Protein 4FJO (pdb70)

Structure (mmCIF, N/CA/C/O backbone):
data_4FJO
#
_entry.id   4FJO
#
_cell.length_a   145.727
_cell.length_b   145.727
_cell.length_c   70.799
_cell.angle_alpha   90.000
_cell.angle_beta   90.000
_cell.angle_gamma   90.000
#
_symmetry.space_group_name_H-M   'P 43 21 2'
#
loop_
_entity.id
_entity.type
_entity.pdbx_description
1 polymer 'DNA repair protein REV1'
2 polymer 'DNA polymerase kappa'
3 polymer 'Mitotic spindle assembly checkpoint protein MAD2B'
4 polymer 'DNA polymerase zeta catalytic subunit'
5 non-polymer GLYCEROL
6 non-polymer 'PHOSPHATE ION'
7 water water
#
loop_
_atom_site.group_PDB
_atom_site.id
_atom_site.type_symbol
_atom_site.label_atom_id
_atom_site.label_alt_id
_atom_site.label_comp_id
_atom_site.label_asym_id
_atom_site.label_entity_id
_atom_site.label_seq_id
_atom_site.pdbx_PDB_ins_code
_atom_site.Cartn_x
_atom_site.Cartn_y
_atom_site.Cartn_z
_atom_site.occupancy
_atom_site.B_iso_or_equiv
_atom_site.auth_seq_id
_atom_site.auth_comp_id
_atom_site.auth_asym_id
_atom_site.auth_atom_id
_atom_site.pdbx_PDB_model_num
ATOM 1 N N . ALA A 1 1 ? -22.095 1.786 -0.643 1.00 88.21 1153 ALA A N 1
ATOM 2 C CA . ALA A 1 1 ? -22.329 2.768 0.455 1.00 87.48 1153 ALA A CA 1
ATOM 3 C C . ALA A 1 1 ? -23.093 3.995 -0.042 1.00 84.70 1153 ALA A C 1
ATOM 4 O O . ALA A 1 1 ? -22.760 4.568 -1.085 1.00 82.77 1153 ALA A O 1
ATOM 6 N N . ALA A 1 2 ? -24.119 4.388 0.715 1.00 81.31 1154 ALA A N 1
ATOM 7 C CA . ALA A 1 2 ? -24.911 5.580 0.416 1.00 76.54 1154 ALA A CA 1
ATOM 8 C C . ALA A 1 2 ? -24.063 6.857 0.547 1.00 75.77 1154 ALA A C 1
ATOM 9 O O . ALA A 1 2 ? -23.138 6.897 1.363 1.00 77.68 1154 ALA A O 1
ATOM 11 N N . PRO A 1 3 ? -24.367 7.893 -0.263 1.00 69.68 1155 PRO A N 1
ATOM 12 C CA . PRO A 1 3 ? -23.621 9.156 -0.228 1.00 64.79 1155 PRO A CA 1
ATOM 13 C C . PRO A 1 3 ? -23.456 9.721 1.181 1.00 62.76 1155 PRO A C 1
ATOM 14 O O . PRO A 1 3 ? -24.425 9.808 1.940 1.00 63.39 1155 PRO A O 1
ATOM 18 N N . ASN A 1 4 ? -22.224 10.089 1.516 1.00 60.50 1156 ASN A N 1
ATOM 19 C CA . ASN A 1 4 ? -21.894 10.610 2.835 1.00 57.74 1156 ASN A CA 1
ATOM 20 C C . ASN A 1 4 ? -20.772 11.636 2.777 1.00 58.03 1156 ASN A C 1
ATOM 21 O O . ASN A 1 4 ? -19.885 11.560 1.923 1.00 55.67 1156 ASN A O 1
ATOM 26 N N . LEU A 1 5 ? -20.829 12.594 3.695 1.00 59.33 1157 LEU A N 1
ATOM 27 C CA . LEU A 1 5 ? -19.756 13.555 3.893 1.00 57.79 1157 LEU A CA 1
ATOM 28 C C . LEU A 1 5 ? -19.118 13.242 5.237 1.00 61.66 1157 LEU A C 1
ATOM 29 O O . LEU A 1 5 ? -19.789 13.292 6.272 1.00 66.66 1157 LEU A O 1
ATOM 34 N N . ALA A 1 6 ? -17.834 12.889 5.210 1.00 60.92 1158 ALA A N 1
ATOM 35 C CA . ALA A 1 6 ? -17.083 12.505 6.412 1.00 63.14 1158 ALA A CA 1
ATOM 36 C C . ALA A 1 6 ? -17.808 11.475 7.286 1.00 64.78 1158 ALA A C 1
ATOM 37 O O . ALA A 1 6 ? -17.721 11.517 8.517 1.00 70.30 1158 ALA A O 1
ATOM 39 N N . GLY A 1 7 ? -18.518 10.552 6.642 1.00 62.50 1159 GLY A N 1
ATOM 40 C CA . GLY A 1 7 ? -19.263 9.511 7.347 1.00 65.65 1159 GLY A CA 1
ATOM 41 C C . GLY A 1 7 ? -20.726 9.828 7.622 1.00 66.47 1159 GLY A C 1
ATOM 42 O O . GLY A 1 7 ? -21.537 8.916 7.803 1.00 68.59 1159 GLY A O 1
ATOM 43 N N . ALA A 1 8 ? -21.066 11.116 7.656 1.00 64.15 1160 ALA A N 1
ATOM 44 C CA . ALA A 1 8 ? -22.430 11.553 7.961 1.00 64.75 1160 ALA A CA 1
ATOM 45 C C . ALA A 1 8 ? -23.405 11.290 6.803 1.00 65.34 1160 ALA A C 1
ATOM 46 O O . ALA A 1 8 ? -23.292 11.889 5.732 1.00 62.29 1160 ALA A O 1
ATOM 48 N N . VAL A 1 9 ? -24.355 10.384 7.032 1.00 67.15 1161 VAL A N 1
ATOM 49 C CA . VAL A 1 9 ? -25.347 10.024 6.015 1.00 64.92 1161 VAL A CA 1
ATOM 50 C C . VAL A 1 9 ? -26.625 10.859 6.168 1.00 69.06 1161 VAL A C 1
ATOM 51 O O . VAL A 1 9 ? -27.035 11.543 5.220 1.00 69.67 1161 VAL A O 1
ATOM 55 N N . GLU A 1 10 ? -27.239 10.792 7.355 1.00 70.82 1162 GLU A N 1
ATOM 56 C CA A GLU A 1 10 ? -28.442 11.570 7.653 0.50 69.04 1162 GLU A CA 1
ATOM 57 C CA B GLU A 1 10 ? -28.438 11.572 7.682 0.50 69.11 1162 GLU A CA 1
ATOM 58 C C . GLU A 1 10 ? -28.171 13.063 7.488 1.00 66.51 1162 GLU A C 1
ATOM 59 O O . GLU A 1 10 ? -27.100 13.554 7.862 1.00 65.29 1162 GLU A O 1
ATOM 70 N N . PHE A 1 11 ? -29.139 13.779 6.916 1.00 62.81 1163 PHE A N 1
ATOM 71 C CA . PHE A 1 11 ? -28.994 15.221 6.676 1.00 61.48 1163 PHE A CA 1
ATOM 72 C C . PHE A 1 11 ? -28.778 16.018 7.970 1.00 62.89 1163 PHE A C 1
ATOM 73 O O . PHE A 1 11 ? -28.125 17.065 7.956 1.00 59.71 1163 PHE A O 1
ATOM 81 N N . SER A 1 12 ? -29.320 15.506 9.077 1.00 65.20 1164 SER A N 1
ATOM 82 C CA . SER A 1 12 ? -29.132 16.099 10.404 1.00 63.67 1164 SER A CA 1
ATOM 83 C C . SER A 1 12 ? -27.654 16.207 10.749 1.00 58.97 1164 SER A C 1
ATOM 84 O O . SER A 1 12 ? -27.186 17.266 11.178 1.00 56.26 1164 SER A O 1
ATOM 87 N N . ASP A 1 13 ? -26.931 15.107 10.548 1.00 58.48 1165 ASP A N 1
ATOM 88 C CA . ASP A 1 13 ? -25.509 15.024 10.870 1.00 61.37 1165 ASP A CA 1
ATOM 89 C C . ASP A 1 13 ? -24.643 15.821 9.898 1.00 59.73 1165 ASP A C 1
ATOM 90 O O . ASP A 1 13 ? -23.603 16.352 10.291 1.00 63.39 1165 ASP A O 1
ATOM 95 N N . VAL A 1 14 ? -25.076 15.898 8.640 1.00 55.31 1166 VAL A N 1
ATOM 96 C CA . VAL A 1 14 ? -24.385 16.680 7.613 1.00 52.07 1166 VAL A CA 1
ATOM 97 C C . VAL A 1 14 ? -24.473 18.168 7.963 1.00 49.87 1166 VAL A C 1
ATOM 98 O O . VAL A 1 14 ? -23.471 18.889 7.893 1.00 46.79 1166 VAL A O 1
ATOM 102 N N . LYS A 1 15 ? -25.671 18.604 8.350 1.00 50.37 1167 LYS A N 1
ATOM 103 C CA . LYS A 1 15 ? -25.905 19.970 8.819 1.00 52.62 1167 LYS A CA 1
ATOM 104 C C . LYS A 1 15 ? -24.940 20.355 9.941 1.00 54.99 1167 LYS A C 1
ATOM 105 O O . LYS A 1 15 ? -24.216 21.345 9.820 1.00 57.51 1167 LYS A O 1
ATOM 111 N N . THR A 1 16 ? -24.931 19.563 11.016 1.00 53.89 1168 THR A N 1
ATOM 112 C CA . THR A 1 16 ? -24.047 19.785 12.160 1.00 57.08 1168 THR A CA 1
ATOM 113 C C . THR A 1 16 ? -22.585 19.853 11.713 1.00 56.14 1168 THR A C 1
ATOM 114 O O . THR A 1 16 ? -21.834 20.736 12.141 1.00 57.59 1168 THR A O 1
ATOM 118 N N . LEU A 1 17 ? -22.204 18.922 10.843 1.00 55.04 1169 LEU A N 1
ATOM 119 C CA . LEU A 1 17 ? -20.834 18.813 10.357 1.00 59.21 1169 LEU A CA 1
ATOM 120 C C . LEU A 1 17 ? -20.412 20.033 9.543 1.00 54.14 1169 LEU A C 1
ATOM 121 O O . LEU A 1 17 ? -19.310 20.553 9.724 1.00 54.11 1169 LEU A O 1
ATOM 126 N N . LEU A 1 18 ? -21.295 20.481 8.654 1.00 49.55 1170 LEU A N 1
ATOM 127 C CA . LEU A 1 18 ? -21.037 21.656 7.823 1.00 47.22 1170 LEU A CA 1
ATOM 128 C C . LEU A 1 18 ? -21.082 22.950 8.627 1.00 49.65 1170 LEU A C 1
ATOM 129 O O . LEU A 1 18 ? -20.318 23.876 8.353 1.00 48.26 1170 LEU A O 1
ATOM 134 N N . LYS A 1 19 ? -21.977 23.004 9.615 1.00 53.93 1171 LYS A N 1
ATOM 135 C CA . LYS A 1 19 ? -22.075 24.150 10.524 1.00 55.40 1171 LYS A CA 1
ATOM 136 C C . LYS A 1 19 ? -20.777 24.341 11.298 1.00 55.59 1171 LYS A C 1
ATOM 137 O O . LYS A 1 19 ? -20.329 25.470 11.487 1.00 57.65 1171 LYS A O 1
ATOM 143 N N . GLU A 1 20 ? -20.178 23.233 11.730 1.00 56.04 1172 GLU A N 1
ATOM 144 C CA . GLU A 1 20 ? -18.918 23.272 12.465 1.00 62.70 1172 GLU A CA 1
ATOM 145 C C . GLU A 1 20 ? -17.767 23.713 11.566 1.00 59.62 1172 GLU A C 1
ATOM 146 O O . GLU A 1 20 ? -16.916 24.502 11.974 1.00 57.98 1172 GLU A O 1
ATOM 152 N N . TRP A 1 21 ? -17.762 23.201 10.337 1.00 59.01 1173 TRP A N 1
ATOM 153 C CA . TRP A 1 21 ? -16.705 23.470 9.368 1.00 57.38 1173 TRP A CA 1
ATOM 154 C C . TRP A 1 21 ? -16.597 24.934 9.041 1.00 55.82 1173 TRP A C 1
ATOM 155 O O . TRP A 1 21 ? -15.523 25.531 9.166 1.00 55.23 1173 TRP A O 1
ATOM 166 N N . ILE A 1 22 ? -17.724 25.522 8.652 1.00 53.93 1174 ILE A N 1
ATOM 167 C CA . ILE A 1 22 ? -17.789 26.914 8.204 1.00 53.87 1174 ILE A CA 1
ATOM 168 C C . ILE A 1 22 ? -17.536 27.926 9.337 1.00 56.29 1174 ILE A C 1
ATOM 169 O O . ILE A 1 22 ? -16.828 28.915 9.142 1.00 56.30 1174 ILE A O 1
ATOM 174 N N . THR A 1 23 ? -18.095 27.668 10.517 1.00 57.63 1175 THR A N 1
ATOM 175 C CA . THR A 1 23 ? -17.960 28.592 11.650 1.00 59.67 1175 THR A CA 1
ATOM 176 C C . THR A 1 23 ? -16.613 28.484 12.366 1.00 62.97 1175 THR A C 1
ATOM 177 O O . THR A 1 23 ? -16.056 29.495 12.792 1.00 64.99 1175 THR A O 1
ATOM 181 N N . THR A 1 24 ? -16.098 27.259 12.493 1.00 65.45 1176 THR A N 1
ATOM 182 C CA . THR A 1 24 ? -14.827 27.006 13.184 1.00 70.67 1176 THR A CA 1
ATOM 183 C C . THR A 1 24 ? -13.624 27.405 12.328 1.00 73.43 1176 THR A C 1
ATOM 184 O O . THR A 1 24 ? -12.799 28.213 12.754 1.00 77.70 1176 THR A O 1
ATOM 188 N N . ILE A 1 25 ? -13.534 26.842 11.126 1.00 71.73 1177 ILE A N 1
ATOM 189 C CA . ILE A 1 25 ? -12.416 27.117 10.228 1.00 72.59 1177 ILE A CA 1
ATOM 190 C C . ILE A 1 25 ? -12.527 28.518 9.613 1.00 71.87 1177 ILE A C 1
ATOM 191 O O . ILE A 1 25 ? -13.610 28.953 9.221 1.00 69.63 1177 ILE A O 1
ATOM 196 N N . SER A 1 26 ? -11.398 29.219 9.562 1.00 76.52 1178 SER A N 1
ATOM 197 C CA . SER A 1 26 ? -11.341 30.586 9.047 1.00 78.02 1178 SER A CA 1
ATOM 198 C C . SER A 1 26 ? -10.814 30.627 7.615 1.00 76.57 1178 SER A C 1
ATOM 199 O O . SER A 1 26 ? -11.073 31.579 6.875 1.00 74.56 1178 SER A O 1
ATOM 202 N N . ASP A 1 27 ? -10.065 29.593 7.243 1.00 78.35 1179 ASP A N 1
ATOM 203 C CA . ASP A 1 27 ? -9.530 29.450 5.895 1.00 80.19 1179 ASP A CA 1
ATOM 204 C C . ASP A 1 27 ? -9.585 27.979 5.477 1.00 76.07 1179 ASP A C 1
ATOM 205 O O . ASP A 1 27 ? -8.688 27.202 5.818 1.00 79.13 1179 ASP A O 1
ATOM 210 N N . PRO A 1 28 ? -10.645 27.593 4.740 1.00 67.38 1180 PRO A N 1
ATOM 211 C CA . PRO A 1 28 ? -10.887 26.202 4.341 1.00 60.52 1180 PRO A CA 1
ATOM 212 C C . PRO A 1 28 ? -9.805 25.608 3.448 1.00 56.37 1180 PRO A C 1
ATOM 213 O O . PRO A 1 28 ? -9.214 26.316 2.629 1.00 55.39 1180 PRO A O 1
ATOM 217 N N . MET A 1 29 ? -9.559 24.313 3.628 1.00 54.83 1181 MET A N 1
ATOM 218 C CA . MET A 1 29 ? -8.591 23.577 2.823 1.00 57.59 1181 MET A CA 1
ATOM 219 C C . MET A 1 29 ? -9.232 23.116 1.516 1.00 58.54 1181 MET A C 1
ATOM 220 O O . MET A 1 29 ? -10.432 22.834 1.470 1.00 57.27 1181 MET A O 1
ATOM 225 N N . GLU A 1 30 ? -8.422 23.032 0.463 1.00 59.12 1182 GLU A N 1
ATOM 226 C CA . GLU A 1 30 ? -8.900 22.661 -0.867 1.00 59.24 1182 GLU A CA 1
ATOM 227 C C . GLU A 1 30 ? -9.485 21.247 -0.898 1.00 59.62 1182 GLU A C 1
ATOM 228 O O . GLU A 1 30 ? -10.474 20.996 -1.593 1.00 59.80 1182 GLU A O 1
ATOM 234 N N . GLU A 1 31 ? -8.873 20.336 -0.144 1.00 60.44 1183 GLU A N 1
ATOM 235 C CA . GLU A 1 31 ? -9.348 18.954 -0.044 1.00 62.90 1183 GLU A CA 1
ATOM 236 C C . GLU A 1 31 ? -10.731 18.849 0.585 1.00 56.43 1183 GLU A C 1
ATOM 237 O O . GLU A 1 31 ? -11.517 17.979 0.216 1.00 57.51 1183 GLU A O 1
ATOM 243 N N . ASP A 1 32 ? -11.016 19.734 1.534 1.00 52.12 1184 ASP A N 1
ATOM 244 C CA . ASP A 1 32 ? -12.323 19.776 2.179 1.00 50.65 1184 ASP A CA 1
ATOM 245 C C . ASP A 1 32 ? -13.393 20.293 1.214 1.00 48.57 1184 ASP A C 1
ATOM 246 O O . ASP A 1 32 ? -14.512 19.775 1.177 1.00 47.03 1184 ASP A O 1
ATOM 251 N N . ILE A 1 33 ? -13.025 21.306 0.432 1.00 46.05 1185 ILE A N 1
ATOM 252 C CA . ILE A 1 33 ? -13.858 21.832 -0.641 1.00 43.01 1185 ILE A CA 1
ATOM 253 C C . ILE A 1 33 ? -14.203 20.727 -1.638 1.00 43.67 1185 ILE A C 1
ATOM 254 O O . ILE A 1 33 ? -15.367 20.551 -1.996 1.00 44.47 1185 ILE A O 1
ATOM 259 N N . LEU A 1 34 ? -13.190 19.977 -2.063 1.00 44.47 1186 LEU A N 1
ATOM 260 C CA . LEU A 1 34 ? -13.375 18.922 -3.057 1.00 46.67 1186 LEU A CA 1
ATOM 261 C C . LEU A 1 34 ? -14.219 17.758 -2.553 1.00 46.05 1186 LEU A C 1
ATOM 262 O O . LEU A 1 34 ? -14.992 17.180 -3.321 1.00 46.56 1186 LEU A O 1
ATOM 267 N N . GLN A 1 35 ? -14.078 17.420 -1.271 1.00 45.52 1187 GLN A N 1
ATOM 268 C CA . GLN A 1 35 ? -14.894 16.368 -0.658 1.00 45.47 1187 GLN A CA 1
ATOM 269 C C . GLN A 1 35 ? -16.373 16.764 -0.668 1.00 45.95 1187 GLN A C 1
ATOM 270 O O . GLN A 1 35 ? -17.256 15.917 -0.859 1.00 44.52 1187 GLN A O 1
ATOM 276 N N . VAL A 1 36 ? -16.624 18.058 -0.481 1.00 44.25 1188 VAL A N 1
ATOM 277 C CA . VAL A 1 36 ? -17.970 18.610 -0.509 1.00 40.65 1188 VAL A CA 1
ATOM 278 C C . VAL A 1 36 ? -18.545 18.542 -1.927 1.00 37.68 1188 VAL A C 1
ATOM 279 O O . VAL A 1 36 ? -19.719 18.192 -2.110 1.00 35.53 1188 VAL A O 1
ATOM 283 N N . VAL A 1 37 ? -17.713 18.850 -2.921 1.00 33.77 1189 VAL A N 1
ATOM 284 C CA . VAL A 1 37 ? -18.107 18.728 -4.325 1.00 34.04 1189 VAL A CA 1
ATOM 285 C C . VAL A 1 37 ? -18.379 17.260 -4.662 1.00 40.53 1189 VAL A C 1
ATOM 286 O O . VAL A 1 37 ? -19.395 16.932 -5.285 1.00 40.01 1189 VAL A O 1
ATOM 290 N N . ARG A 1 38 ? -17.467 16.387 -4.229 1.00 45.15 1190 ARG A N 1
ATOM 291 C CA . ARG A 1 38 ? -17.573 14.948 -4.458 1.00 46.76 1190 ARG A CA 1
ATOM 292 C C . ARG A 1 38 ? -18.872 14.413 -3.871 1.00 44.41 1190 ARG A C 1
ATOM 293 O O . ARG A 1 38 ? -19.557 13.608 -4.498 1.00 48.15 1190 ARG A O 1
ATOM 301 N N . TYR A 1 39 ? -19.204 14.887 -2.672 1.00 42.27 1191 TYR A N 1
ATOM 302 C CA . TYR A 1 39 ? -20.424 14.499 -1.976 1.00 39.05 1191 TYR A CA 1
ATOM 303 C C . TYR A 1 39 ? -21.679 14.929 -2.742 1.00 37.66 1191 TYR A C 1
ATOM 304 O O . TYR A 1 39 ? -22.602 14.128 -2.943 1.00 37.44 1191 TYR A O 1
ATOM 313 N N . CYS A 1 40 ? -21.705 16.193 -3.163 1.00 36.27 1192 CYS A N 1
ATOM 314 C CA . CYS A 1 40 ? -22.802 16.720 -3.968 1.00 38.72 1192 CYS A CA 1
ATOM 315 C C . CYS A 1 40 ? -22.965 15.939 -5.268 1.00 36.43 1192 CYS A C 1
ATOM 316 O O . CYS A 1 40 ? -24.085 15.591 -5.653 1.00 33.87 1192 CYS A O 1
ATOM 319 N N . THR A 1 41 ? -21.843 15.649 -5.924 1.00 37.03 1193 THR A N 1
ATOM 320 C CA . THR A 1 41 ? -21.835 14.853 -7.149 1.00 40.97 1193 THR A CA 1
ATOM 321 C C . THR A 1 41 ? -22.454 13.471 -6.914 1.00 43.58 1193 THR A C 1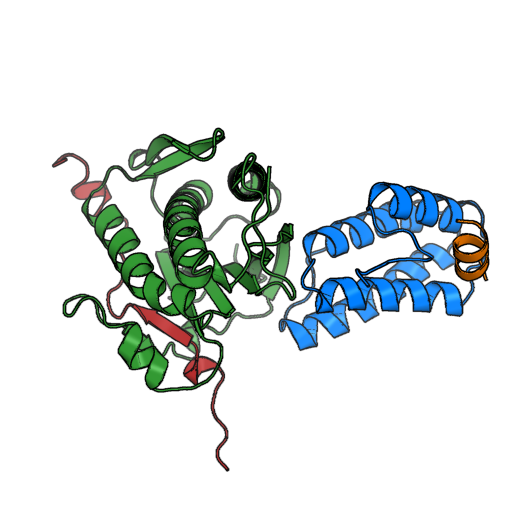
ATOM 322 O O . THR A 1 41 ? -23.207 12.965 -7.757 1.00 44.43 1193 THR A O 1
ATOM 326 N N . ASP A 1 42 ? -22.152 12.881 -5.761 1.00 41.57 1194 ASP A N 1
ATOM 327 C CA . ASP A 1 42 ? -22.661 11.557 -5.416 1.00 45.76 1194 ASP A CA 1
ATOM 328 C C . ASP A 1 42 ? -24.171 11.563 -5.171 1.00 45.85 1194 ASP A C 1
ATOM 329 O O . ASP A 1 42 ? -24.861 10.589 -5.490 1.00 48.01 1194 ASP A O 1
ATOM 334 N N . LEU A 1 43 ? -24.684 12.662 -4.622 1.00 43.63 1195 LEU A N 1
ATOM 335 C CA . LEU A 1 43 ? -26.126 12.808 -4.438 1.00 39.66 1195 LEU A CA 1
ATOM 336 C C . LEU A 1 43 ? -26.848 12.774 -5.783 1.00 39.25 1195 LEU A C 1
ATOM 337 O O . LEU A 1 43 ? -27.881 12.117 -5.927 1.00 37.48 1195 LEU A O 1
ATOM 342 N N . ILE A 1 44 ? -26.272 13.457 -6.769 1.00 39.71 1196 ILE A N 1
ATOM 343 C CA . ILE A 1 44 ? -26.801 13.485 -8.129 1.00 37.63 1196 ILE A CA 1
ATOM 344 C C . ILE A 1 44 ? -26.748 12.101 -8.767 1.00 40.14 1196 ILE A C 1
ATOM 345 O O . ILE A 1 44 ? -27.729 11.646 -9.359 1.00 39.94 1196 ILE A O 1
ATOM 350 N N . GLU A 1 45 ? -25.605 11.432 -8.630 1.00 43.28 1197 GLU A N 1
ATOM 351 C CA . GLU A 1 45 ? -25.415 10.107 -9.211 1.00 44.94 1197 GLU A CA 1
ATOM 352 C C . GLU A 1 45 ? -26.348 9.072 -8.593 1.00 46.69 1197 GLU A C 1
ATOM 353 O O . GLU A 1 45 ? -26.822 8.172 -9.286 1.00 49.73 1197 GLU A O 1
ATOM 359 N N . GLU A 1 46 ? -26.612 9.204 -7.296 1.00 47.18 1198 GLU A N 1
ATOM 360 C CA . GLU A 1 46 ? -27.519 8.293 -6.596 1.00 48.84 1198 GLU A CA 1
ATOM 361 C C . GLU A 1 46 ? -28.954 8.812 -6.606 1.00 48.65 1198 GLU A C 1
ATOM 362 O O . GLU A 1 46 ? -29.820 8.297 -5.898 1.00 52.27 1198 GLU A O 1
ATOM 368 N N . LYS A 1 47 ? -29.186 9.834 -7.424 1.00 46.94 1199 LYS A N 1
ATOM 369 C CA . LYS A 1 47 ? -30.527 10.332 -7.730 1.00 45.95 1199 LYS A CA 1
ATOM 370 C C . LYS A 1 47 ? -31.274 10.828 -6.493 1.00 45.53 1199 LYS A C 1
ATOM 371 O O . LYS A 1 47 ? -32.444 10.498 -6.279 1.00 46.73 1199 LYS A O 1
ATOM 377 N N . ASP A 1 48 ? -30.580 11.629 -5.688 1.00 42.88 1200 ASP A N 1
ATOM 378 C CA . ASP A 1 48 ? -31.169 12.267 -4.519 1.00 41.85 1200 ASP A CA 1
ATOM 379 C C . ASP A 1 48 ? -31.038 13.788 -4.632 1.00 42.21 1200 ASP A C 1
ATOM 380 O O . ASP A 1 48 ? -30.265 14.419 -3.902 1.00 45.56 1200 ASP A O 1
ATOM 385 N N . LEU A 1 49 ? -31.804 14.369 -5.553 1.00 37.67 1201 LEU A N 1
ATOM 386 C CA . LEU A 1 49 ? -31.750 15.810 -5.798 1.00 36.07 1201 LEU A CA 1
ATOM 387 C C . LEU A 1 49 ? -32.382 16.628 -4.678 1.00 36.86 1201 LEU A C 1
ATOM 388 O O . LEU A 1 49 ? -32.052 17.801 -4.509 1.00 36.54 1201 LEU A O 1
ATOM 393 N N . GLU A 1 50 ? -33.284 16.008 -3.917 1.00 41.58 1202 GLU A N 1
ATOM 394 C CA . GLU A 1 50 ? -33.868 16.634 -2.731 1.00 40.43 1202 GLU A CA 1
ATOM 395 C C . GLU A 1 50 ? -32.767 17.019 -1.745 1.00 38.74 1202 GLU A C 1
ATOM 396 O O . GLU A 1 50 ? -32.632 18.191 -1.392 1.00 38.94 1202 GLU A O 1
ATOM 402 N N . LYS A 1 51 ? -31.969 16.037 -1.330 1.00 36.61 1203 LYS A N 1
ATOM 403 C CA . LYS A 1 51 ? -30.906 16.276 -0.359 1.00 40.51 1203 LYS A CA 1
ATOM 404 C C . LYS A 1 51 ? -29.840 17.225 -0.890 1.00 38.71 1203 LYS A C 1
ATOM 405 O O . LYS A 1 51 ? -29.317 18.040 -0.133 1.00 39.63 1203 LYS A O 1
ATOM 411 N N . LEU A 1 52 ? -29.534 17.124 -2.185 1.00 35.92 1204 LEU A N 1
ATOM 412 C CA . LEU A 1 52 ? -28.599 18.046 -2.829 1.00 33.75 1204 LEU A CA 1
ATOM 413 C C . LEU A 1 52 ? -29.045 19.475 -2.602 1.00 34.06 1204 LEU A C 1
ATOM 414 O O . LEU A 1 52 ? -28.265 20.314 -2.147 1.00 37.48 1204 LEU A O 1
ATOM 419 N N . ASP A 1 53 ? -30.310 19.737 -2.915 1.00 33.95 1205 ASP A N 1
ATOM 420 C CA . ASP A 1 53 ? -30.875 21.067 -2.773 1.00 35.17 1205 ASP A CA 1
ATOM 421 C C . ASP A 1 53 ? -30.824 21.516 -1.316 1.00 33.43 1205 ASP A C 1
ATOM 422 O O . ASP A 1 53 ? -30.469 22.658 -1.026 1.00 34.07 1205 ASP A O 1
ATOM 427 N N . LEU A 1 54 ? -31.158 20.608 -0.401 1.00 33.27 1206 LEU A N 1
ATOM 428 C CA . LEU A 1 54 ? -31.087 20.908 1.025 1.00 38.78 1206 LEU A CA 1
ATOM 429 C C . LEU A 1 54 ? -29.658 21.285 1.439 1.00 38.76 1206 LEU A C 1
ATOM 430 O O . LEU A 1 54 ? -29.452 22.251 2.184 1.00 36.91 1206 LEU A O 1
ATOM 435 N N . VAL A 1 55 ? -28.683 20.541 0.918 1.00 36.12 1207 VAL A N 1
ATOM 436 C CA . VAL A 1 55 ? -27.275 20.779 1.215 1.00 35.84 1207 VAL A CA 1
ATOM 437 C C . VAL A 1 55 ? -26.790 22.102 0.625 1.00 36.13 1207 VAL A C 1
ATOM 438 O O . VAL A 1 55 ? -26.164 22.894 1.325 1.00 39.59 1207 VAL A O 1
ATOM 442 N N . ILE A 1 56 ? -27.087 22.341 -0.651 1.00 36.40 1208 ILE A N 1
ATOM 443 C CA . ILE A 1 56 ? -26.710 23.590 -1.318 1.00 34.72 1208 ILE A CA 1
ATOM 444 C C . ILE A 1 56 ? -27.327 24.792 -0.599 1.00 36.45 1208 ILE A C 1
ATOM 445 O O . ILE A 1 56 ? -26.621 25.742 -0.257 1.00 37.53 1208 ILE A O 1
ATOM 450 N N . LYS A 1 57 ? -28.637 24.734 -0.354 1.00 39.48 1209 LYS A N 1
ATOM 451 C CA . LYS A 1 57 ? -29.342 25.794 0.377 1.00 41.06 1209 LYS A CA 1
ATOM 452 C C . LYS A 1 57 ? -28.734 26.116 1.752 1.00 41.64 1209 LYS A C 1
ATOM 453 O O . LYS A 1 57 ? -28.629 27.290 2.126 1.00 43.38 1209 LYS A O 1
ATOM 459 N N . TYR A 1 58 ? -28.337 25.079 2.493 1.00 40.27 1210 TYR A N 1
ATOM 460 C CA . TYR A 1 58 ? -27.782 25.264 3.835 1.00 41.60 1210 TYR A CA 1
ATOM 461 C C . TYR A 1 58 ? -26.407 25.919 3.796 1.00 39.49 1210 TYR A C 1
ATOM 462 O O . TYR A 1 58 ? -26.134 26.847 4.560 1.00 41.06 1210 TYR A O 1
ATOM 471 N N . MET A 1 59 ? -25.553 25.438 2.898 1.00 37.71 1211 MET A N 1
ATOM 472 C CA . MET A 1 59 ? -24.230 26.013 2.700 1.00 38.03 1211 MET A CA 1
ATOM 473 C C . MET A 1 59 ? -24.321 27.470 2.257 1.00 41.69 1211 MET A C 1
ATOM 474 O O . MET A 1 59 ? -23.547 28.305 2.718 1.00 48.21 1211 MET A O 1
ATOM 479 N N . LYS A 1 60 ? -25.271 27.775 1.378 1.00 40.25 1212 LYS A N 1
ATOM 480 C CA . LYS A 1 60 ? -25.465 29.143 0.914 1.00 42.54 1212 LYS A CA 1
ATOM 481 C C . LYS A 1 60 ? -25.727 30.081 2.087 1.00 44.69 1212 LYS A C 1
ATOM 482 O O . LYS A 1 60 ? -25.077 31.117 2.207 1.00 46.71 1212 LYS A O 1
ATOM 488 N N . ARG A 1 61 ? -26.667 29.702 2.950 1.00 46.60 1213 ARG A N 1
ATOM 489 C CA . ARG A 1 61 ? -27.038 30.515 4.108 1.00 49.62 1213 ARG A CA 1
ATOM 490 C C . ARG A 1 61 ? -25.830 30.824 4.999 1.00 48.90 1213 ARG A C 1
ATOM 491 O O . ARG A 1 61 ? -25.595 31.981 5.354 1.00 47.55 1213 ARG A O 1
ATOM 499 N N . LEU A 1 62 ? -25.058 29.790 5.330 1.00 46.80 1214 LEU A N 1
ATOM 500 C CA . LEU A 1 62 ? -23.932 29.932 6.245 1.00 49.35 1214 LEU A CA 1
ATOM 501 C C . LEU A 1 62 ? -22.713 30.607 5.631 1.00 52.68 1214 LEU A C 1
ATOM 502 O O . LEU A 1 62 ? -22.045 31.402 6.298 1.00 57.00 1214 LEU A O 1
ATOM 507 N N . MET A 1 63 ? -22.424 30.294 4.372 1.00 51.97 1215 MET A N 1
ATOM 508 C CA . MET A 1 63 ? -21.240 30.838 3.712 1.00 48.90 1215 MET A CA 1
ATOM 509 C C . MET A 1 63 ? -21.430 32.288 3.267 1.00 52.57 1215 MET A C 1
ATOM 510 O O . MET A 1 63 ? -20.453 32.986 3.002 1.00 55.09 1215 MET A O 1
ATOM 515 N N . GLN A 1 64 ? -22.681 32.741 3.195 1.00 56.93 1216 GLN A N 1
ATOM 516 C CA . GLN A 1 64 ? -22.983 34.125 2.801 1.00 59.09 1216 GLN A CA 1
ATOM 517 C C . GLN A 1 64 ? -23.293 35.022 3.996 1.00 65.47 1216 GLN A C 1
ATOM 518 O O . GLN A 1 64 ? -23.319 36.242 3.863 1.00 69.76 1216 GLN A O 1
ATOM 524 N N . GLN A 1 65 ? -23.534 34.414 5.156 1.00 71.38 1217 GLN A N 1
ATOM 525 C CA . GLN A 1 65 ? -23.618 35.150 6.419 1.00 78.99 1217 GLN A CA 1
ATOM 526 C C . GLN A 1 65 ? -22.216 35.444 6.905 1.00 86.34 1217 GLN A C 1
ATOM 527 O O . GLN A 1 65 ? -21.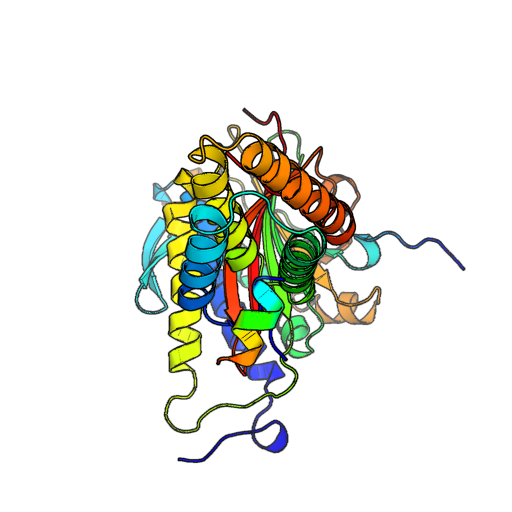976 36.453 7.571 1.00 91.20 1217 GLN A O 1
ATOM 533 N N . SER A 1 66 ? -21.298 34.539 6.569 1.00 88.57 1218 SER A N 1
ATOM 534 C CA . SER A 1 66 ? -19.900 34.629 6.962 1.00 93.35 1218 SER A CA 1
ATOM 535 C C . SER A 1 66 ? -19.273 35.927 6.452 1.00 97.11 1218 SER A C 1
ATOM 536 O O . SER A 1 66 ? -19.311 36.219 5.251 1.00 94.75 1218 SER A O 1
ATOM 539 N N . VAL A 1 67 ? -18.722 36.708 7.384 1.00 101.96 1219 VAL A N 1
ATOM 540 C CA . VAL A 1 67 ? -18.006 37.947 7.063 1.00 106.26 1219 VAL A CA 1
ATOM 541 C C . VAL A 1 67 ? -16.658 37.624 6.403 1.00 107.35 1219 VAL A C 1
ATOM 542 O O . VAL A 1 67 ? -16.042 38.485 5.764 1.00 110.05 1219 VAL A O 1
ATOM 546 N N . GLU A 1 68 ? -16.225 36.373 6.557 1.00 103.60 1220 GLU A N 1
ATOM 547 C CA . GLU A 1 68 ? -15.024 35.865 5.904 1.00 98.90 1220 GLU A CA 1
ATOM 548 C C . GLU A 1 68 ? -15.238 35.758 4.395 1.00 85.63 1220 GLU A C 1
ATOM 549 O O . GLU A 1 68 ? -15.929 34.858 3.915 1.00 79.91 1220 GLU A O 1
ATOM 555 N N . SER A 1 69 ? -14.640 36.704 3.674 1.00 80.89 1221 SER A N 1
ATOM 556 C CA . SER A 1 69 ? -14.704 36.799 2.217 1.00 73.47 1221 SER A CA 1
ATOM 557 C C . SER A 1 69 ? -14.599 35.453 1.519 1.00 65.46 1221 SER A C 1
ATOM 558 O O . SER A 1 69 ? -15.320 35.190 0.556 1.00 65.60 1221 SER A O 1
ATOM 561 N N . VAL A 1 70 ? -13.692 34.614 2.013 1.00 59.22 1222 VAL A N 1
ATOM 562 C CA . VAL A 1 70 ? -13.326 33.364 1.357 1.00 54.61 1222 VAL A CA 1
ATOM 563 C C . VAL A 1 70 ? -14.509 32.395 1.236 1.00 53.15 1222 VAL A C 1
ATOM 564 O O . VAL A 1 70 ? -14.605 31.650 0.262 1.00 51.81 1222 VAL A O 1
ATOM 568 N N . TRP A 1 71 ? -15.418 32.432 2.209 1.00 52.58 1223 TRP A N 1
ATOM 569 C CA . TRP A 1 71 ? -16.589 31.560 2.193 1.00 47.84 1223 TRP A CA 1
ATOM 570 C C . TRP A 1 71 ? -17.563 31.938 1.122 1.00 46.20 1223 TRP A C 1
ATOM 571 O O . TRP A 1 71 ? -18.158 31.059 0.497 1.00 46.12 1223 TRP A O 1
ATOM 582 N N . ASN A 1 72 ? -17.733 33.241 0.895 1.00 48.37 1224 ASN A N 1
ATOM 583 C CA . ASN A 1 72 ? -18.594 33.733 -0.187 1.00 51.29 1224 ASN A CA 1
ATOM 584 C C . ASN A 1 72 ? -18.157 33.140 -1.520 1.00 46.26 1224 ASN A C 1
ATOM 585 O O . ASN A 1 72 ? -18.985 32.671 -2.303 1.00 44.61 1224 ASN A O 1
ATOM 590 N N . MET A 1 73 ? -16.847 33.154 -1.756 1.00 44.66 1225 MET A N 1
ATOM 591 C CA . MET A 1 73 ? -16.264 32.607 -2.975 1.00 44.85 1225 MET A CA 1
ATOM 592 C C . MET A 1 73 ? -16.290 31.084 -2.994 1.00 46.63 1225 MET A C 1
ATOM 593 O O . MET A 1 73 ? -16.466 30.474 -4.057 1.00 47.16 1225 MET A O 1
ATOM 598 N N . ALA A 1 74 ? -16.117 30.478 -1.820 1.00 43.90 1226 ALA A N 1
ATOM 599 C CA . ALA A 1 74 ? -16.146 29.023 -1.689 1.00 41.06 1226 ALA A CA 1
ATOM 600 C C . ALA A 1 74 ? -17.488 28.437 -2.125 1.00 38.09 1226 ALA A C 1
ATOM 601 O O . ALA A 1 74 ? -17.519 27.425 -2.833 1.00 39.77 1226 ALA A O 1
ATOM 603 N N . PHE A 1 75 ? -18.589 29.068 -1.709 1.00 34.86 1227 PHE A N 1
ATOM 604 C CA . PHE A 1 75 ? -19.916 28.634 -2.140 1.00 33.80 1227 PHE A CA 1
ATOM 605 C C . PHE A 1 75 ? -20.070 28.711 -3.661 1.00 36.03 1227 PHE A C 1
ATOM 606 O O . PHE A 1 75 ? -20.558 27.768 -4.292 1.00 36.25 1227 PHE A O 1
ATOM 614 N N . ASP A 1 76 ? -19.651 29.836 -4.237 1.00 37.65 1228 ASP A N 1
ATOM 615 C CA . ASP A 1 76 ? -19.693 30.027 -5.681 1.00 35.77 1228 ASP A CA 1
ATOM 616 C C . ASP A 1 76 ? -18.950 28.917 -6.403 1.00 34.63 1228 ASP A C 1
ATOM 617 O O . ASP A 1 76 ? -19.446 28.383 -7.394 1.00 29.49 1228 ASP A O 1
ATOM 622 N N . PHE A 1 77 ? -17.771 28.572 -5.891 1.00 35.06 1229 PHE A N 1
ATOM 623 C CA . PHE A 1 77 ? -16.955 27.525 -6.485 1.00 33.81 1229 PHE A CA 1
ATOM 624 C C . PHE A 1 77 ? -17.684 26.191 -6.398 1.00 35.16 1229 PHE A C 1
ATOM 625 O O . PHE A 1 77 ? -17.788 25.478 -7.392 1.00 35.45 1229 PHE A O 1
ATOM 633 N N . ILE A 1 78 ? -18.203 25.864 -5.216 1.00 37.46 1230 ILE A N 1
ATOM 634 C CA . ILE A 1 78 ? -18.935 24.612 -5.037 1.00 35.83 1230 ILE A CA 1
ATOM 635 C C . ILE A 1 78 ? -20.123 24.535 -5.997 1.00 35.46 1230 ILE A C 1
ATOM 636 O O . ILE A 1 78 ? -20.274 23.542 -6.718 1.00 36.31 1230 ILE A O 1
ATOM 641 N N . LEU A 1 79 ? -20.939 25.590 -6.024 1.00 34.46 1231 LEU A N 1
ATOM 642 C CA . LEU A 1 79 ? -22.136 25.617 -6.864 1.00 32.87 1231 LEU A CA 1
ATOM 643 C C . LEU A 1 79 ? -21.809 25.511 -8.362 1.00 36.19 1231 LEU A C 1
ATOM 644 O O . LEU A 1 79 ? -22.474 24.771 -9.082 1.00 39.68 1231 LEU A O 1
ATOM 649 N N . ASP A 1 80 ? -20.782 26.230 -8.816 1.00 33.42 1232 ASP A N 1
ATOM 650 C CA . ASP A 1 80 ? -20.323 26.138 -10.203 1.00 30.70 1232 ASP A CA 1
ATOM 651 C C . ASP A 1 80 ? -20.074 24.694 -10.626 1.00 35.63 1232 ASP A C 1
ATOM 652 O O . ASP A 1 80 ? -20.450 24.289 -11.731 1.00 38.82 1232 ASP A O 1
ATOM 657 N N . ASN A 1 81 ? -19.422 23.934 -9.748 1.00 35.73 1233 ASN A N 1
ATOM 658 C CA . ASN A 1 81 ? -19.073 22.543 -10.022 1.00 38.15 1233 ASN A CA 1
ATOM 659 C C . ASN A 1 81 ? -20.304 21.650 -10.075 1.00 39.85 1233 ASN A C 1
ATOM 660 O O . ASN A 1 81 ? -20.425 20.784 -10.946 1.00 46.50 1233 ASN A O 1
ATOM 665 N N . VAL A 1 82 ? -21.218 21.884 -9.143 1.00 36.60 1234 VAL A N 1
ATOM 666 C CA . VAL A 1 82 ? -22.461 21.139 -9.061 1.00 31.82 1234 VAL A CA 1
ATOM 667 C C . VAL A 1 82 ? -23.285 21.375 -10.324 1.00 35.35 1234 VAL A C 1
ATOM 668 O O . VAL A 1 82 ? -23.869 20.438 -10.878 1.00 37.02 1234 VAL A O 1
ATOM 672 N N . GLN A 1 83 ? -23.294 22.626 -10.787 1.00 35.25 1235 GLN A N 1
ATOM 673 C CA . GLN A 1 83 ? -24.058 23.023 -11.964 1.00 32.85 1235 GLN A CA 1
ATOM 674 C C . GLN A 1 83 ? -23.538 22.355 -13.234 1.00 37.71 1235 GLN A C 1
ATOM 675 O O . GLN A 1 83 ? -24.318 22.006 -14.121 1.00 39.56 1235 GLN A O 1
ATOM 681 N N . VAL A 1 84 ? -22.223 22.176 -13.311 1.00 37.42 1236 VAL A N 1
ATOM 682 C CA . VAL A 1 84 ? -21.606 21.437 -14.407 1.00 37.74 1236 VAL A CA 1
ATOM 683 C C . VAL A 1 84 ? -22.146 20.007 -14.459 1.00 35.75 1236 VAL A C 1
ATOM 684 O O . VAL A 1 84 ? -22.584 19.551 -15.514 1.00 37.32 1236 VAL A O 1
ATOM 688 N N . VAL A 1 85 ? -22.135 19.321 -13.316 1.00 33.77 1237 VAL A N 1
ATOM 689 C CA . VAL A 1 85 ? -22.621 17.940 -13.219 1.00 29.89 1237 VAL A CA 1
ATOM 690 C C . VAL A 1 85 ? -24.095 17.858 -13.615 1.00 33.55 1237 VAL A C 1
ATOM 691 O O . VAL A 1 85 ? -24.494 16.954 -14.359 1.00 37.19 1237 VAL A O 1
ATOM 695 N N . LEU A 1 86 ? -24.895 18.809 -13.131 1.00 34.70 1238 LEU A N 1
ATOM 696 C CA . LEU A 1 86 ? -26.327 18.837 -13.439 1.00 33.65 1238 LEU A CA 1
ATOM 697 C C . LEU A 1 86 ? -26.580 19.140 -14.914 1.00 37.54 1238 LEU A C 1
ATOM 698 O O . LEU A 1 86 ? -27.483 18.568 -15.532 1.00 34.76 1238 LEU A O 1
ATOM 703 N N . GLN A 1 87 ? -25.766 20.028 -15.471 1.00 41.99 1239 GLN A N 1
ATOM 704 C CA . GLN A 1 87 ? -25.817 20.341 -16.889 1.00 41.99 1239 GLN A CA 1
ATOM 705 C C . GLN A 1 87 ? -25.604 19.079 -17.728 1.00 44.31 1239 GLN A C 1
ATOM 706 O O . GLN A 1 87 ? -26.326 18.851 -18.699 1.00 44.64 1239 GLN A O 1
ATOM 712 N N . GLN A 1 88 ? -24.631 18.251 -17.358 1.00 43.36 1240 GLN A N 1
ATOM 713 C CA . GLN A 1 88 ? -24.378 17.047 -18.152 1.00 46.38 1240 GLN A CA 1
ATOM 714 C C . GLN A 1 88 ? -25.325 15.890 -17.846 1.00 44.97 1240 GLN A C 1
ATOM 715 O O . GLN A 1 88 ? -25.612 15.083 -18.724 1.00 47.97 1240 GLN A O 1
ATOM 721 N N . THR A 1 89 ? -25.825 15.820 -16.618 1.00 42.38 1241 THR A N 1
ATOM 722 C CA . THR A 1 89 ? -26.713 14.729 -16.218 1.00 37.73 1241 THR A CA 1
ATOM 723 C C . THR A 1 89 ? -28.164 14.990 -16.631 1.00 36.31 1241 THR A C 1
ATOM 724 O O . THR A 1 89 ? -28.872 14.071 -17.034 1.00 36.30 1241 THR A O 1
ATOM 728 N N . TYR A 1 90 ? -28.598 16.245 -16.532 1.00 37.61 1242 TYR A N 1
ATOM 729 C CA . TYR A 1 90 ? -29.996 16.591 -16.763 1.00 33.08 1242 TYR A CA 1
ATOM 730 C C . TYR A 1 90 ? -30.216 17.639 -17.845 1.00 37.22 1242 TYR A C 1
ATOM 731 O O . TYR A 1 90 ? -31.348 17.852 -18.272 1.00 45.69 1242 TYR A O 1
ATOM 740 N N . GLY A 1 91 ? -29.147 18.288 -18.294 1.00 32.38 1243 GLY A N 1
ATOM 741 C CA . GLY A 1 91 ? -29.274 19.358 -19.279 1.00 36.41 1243 GLY A CA 1
ATOM 742 C C . GLY A 1 91 ? -29.990 20.575 -18.722 1.00 44.28 1243 GLY A C 1
ATOM 743 O O . GLY A 1 91 ? -30.669 21.298 -19.446 1.00 49.40 1243 GLY A O 1
ATOM 744 N N . SER A 1 92 ? -29.844 20.783 -17.420 1.00 47.27 1244 SER A N 1
ATOM 745 C CA . SER A 1 92 ? -30.417 21.930 -16.745 1.00 45.64 1244 SER A CA 1
ATOM 746 C C . SER A 1 92 ? -29.617 22.204 -15.487 1.00 43.16 1244 SER A C 1
ATOM 747 O O . SER A 1 92 ? -28.910 21.331 -14.994 1.00 46.87 1244 SER A O 1
ATOM 750 N N . THR A 1 93 ? -29.723 23.423 -14.977 1.00 40.22 1245 THR A N 1
ATOM 751 C CA . THR A 1 93 ? -29.026 23.798 -13.760 1.00 38.63 1245 THR A CA 1
ATOM 752 C C . THR A 1 93 ? -30.014 24.010 -12.618 1.00 36.65 1245 THR A C 1
ATOM 753 O O . THR A 1 93 ? -31.177 24.347 -12.854 1.00 36.66 1245 THR A O 1
ATOM 757 N N . LEU A 1 94 ? -29.543 23.803 -11.390 1.00 35.13 1246 LEU A N 1
ATOM 758 C CA . LEU A 1 94 ? -30.367 23.929 -10.186 1.00 32.32 1246 LEU A CA 1
ATOM 759 C C . LEU A 1 94 ? -30.848 25.361 -9.966 1.00 32.11 1246 LEU A C 1
ATOM 760 O O . LEU A 1 94 ? -30.060 26.303 -10.014 1.00 28.56 1246 LEU A O 1
ATOM 765 N N . LYS A 1 95 ? -32.150 25.508 -9.737 1.00 38.93 1247 LYS A N 1
ATOM 766 C CA . LYS A 1 95 ? -32.746 26.787 -9.374 1.00 42.94 1247 LYS A CA 1
ATOM 767 C C . LYS A 1 95 ? -32.309 27.143 -7.960 1.00 46.37 1247 LYS A C 1
ATOM 768 O O . LYS A 1 95 ? -32.604 26.425 -7.006 1.00 44.49 1247 LYS A O 1
ATOM 774 N N . VAL A 1 96 ? -31.576 28.245 -7.847 1.00 57.05 1248 VAL A N 1
ATOM 775 C CA . VAL A 1 96 ? -31.107 28.747 -6.564 1.00 65.20 1248 VAL A CA 1
ATOM 776 C C . VAL A 1 96 ? -31.485 30.221 -6.431 1.00 71.98 1248 VAL A C 1
ATOM 777 O O . VAL A 1 96 ? -31.132 31.043 -7.286 1.00 74.16 1248 VAL A O 1
ATOM 781 N N . THR A 1 97 ? -32.222 30.533 -5.367 1.00 76.76 1249 THR A N 1
ATOM 782 C CA . THR A 1 97 ? -32.637 31.902 -5.059 1.00 80.85 1249 THR A CA 1
ATOM 783 C C . THR A 1 97 ? -32.534 32.173 -3.562 1.00 79.85 1249 THR A C 1
ATOM 784 O O . THR A 1 97 ? -32.204 33.284 -3.147 1.00 81.00 1249 THR A O 1
ATOM 788 N N . SER B 2 1 ? -6.858 18.302 7.462 1.00 102.31 565 SER B N 1
ATOM 789 C CA . SER B 2 1 ? -8.179 18.554 6.816 1.00 100.70 565 SER B CA 1
ATOM 790 C C . SER B 2 1 ? -9.337 18.259 7.770 1.00 99.23 565 SER B C 1
ATOM 791 O O . SER B 2 1 ? -9.307 17.272 8.512 1.00 100.06 565 SER B O 1
ATOM 794 N N . PHE B 2 2 ? -10.355 19.118 7.727 1.00 96.00 566 PHE B N 1
ATOM 795 C CA . PHE B 2 2 ? -11.488 19.070 8.657 1.00 96.28 566 PHE B CA 1
ATOM 796 C C . PHE B 2 2 ? -12.305 17.779 8.572 1.00 96.58 566 PHE B C 1
ATOM 797 O O . PHE B 2 2 ? -12.694 17.215 9.597 1.00 97.53 566 PHE B O 1
ATOM 805 N N . PHE B 2 3 ? -12.555 17.320 7.349 1.00 94.46 567 PHE B N 1
ATOM 806 C CA . PHE B 2 3 ? -13.439 16.180 7.118 1.00 92.14 567 PHE B CA 1
ATOM 807 C C . PHE B 2 3 ? -12.797 14.820 7.399 1.00 96.12 567 PHE B C 1
ATOM 808 O O . PHE B 2 3 ? -13.459 13.918 7.911 1.00 95.06 567 PHE B O 1
ATOM 816 N N . ASP B 2 4 ? -11.515 14.679 7.074 1.00 101.65 568 ASP B N 1
ATOM 817 C CA . ASP B 2 4 ? -10.785 13.448 7.382 1.00 107.09 568 ASP B CA 1
ATOM 818 C C . ASP B 2 4 ? -10.651 13.237 8.896 1.00 112.06 568 ASP B C 1
ATOM 819 O O . ASP B 2 4 ? -10.578 12.097 9.364 1.00 113.68 568 ASP B O 1
ATOM 824 N N . LYS B 2 5 ? -10.635 14.338 9.650 1.00 114.97 569 LYS B N 1
ATOM 825 C CA . LYS B 2 5 ? -10.595 14.297 11.112 1.00 120.10 569 LYS B CA 1
ATOM 826 C C . LYS B 2 5 ? -11.927 13.829 11.712 1.00 121.62 569 LYS B C 1
ATOM 827 O O . LYS B 2 5 ? -11.946 13.170 12.756 1.00 124.48 569 LYS B O 1
ATOM 833 N N . LYS B 2 6 ? -13.028 14.170 11.044 1.00 119.40 570 LYS B N 1
ATOM 834 C CA . LYS B 2 6 ? -14.378 13.868 11.537 1.00 118.49 570 LYS B CA 1
ATOM 835 C C . LYS B 2 6 ? -14.853 12.434 11.273 1.00 120.33 570 LYS B C 1
ATOM 836 O O . LYS B 2 6 ? -15.602 11.876 12.079 1.00 122.74 570 LYS B O 1
ATOM 842 N N . ARG B 2 7 ? -14.430 11.845 10.153 1.00 120.06 571 ARG B N 1
ATOM 843 C CA . ARG B 2 7 ? -14.687 10.424 9.879 1.00 121.18 571 ARG B CA 1
ATOM 844 C C . ARG B 2 7 ? -13.786 9.538 10.750 1.00 124.73 571 ARG B C 1
ATOM 845 O O . ARG B 2 7 ? -14.099 8.372 11.003 1.00 125.13 571 ARG B O 1
ATOM 853 N N . SER B 2 8 ? -12.671 10.108 11.202 1.00 126.76 572 SER B N 1
ATOM 854 C CA . SER B 2 8 ? -11.747 9.435 12.113 1.00 129.71 572 SER B CA 1
ATOM 855 C C . SER B 2 8 ? -12.341 9.274 13.519 1.00 131.78 572 SER B C 1
ATOM 856 O O . SER B 2 8 ? -11.904 8.415 14.290 1.00 134.47 572 SER B O 1
ATOM 859 N N . GLU B 2 9 ? -13.339 10.099 13.839 1.00 129.89 573 GLU B N 1
ATOM 860 C CA . GLU B 2 9 ? -13.984 10.091 15.154 1.00 130.57 573 GLU B CA 1
ATOM 861 C C . GLU B 2 9 ? -15.190 9.147 15.214 1.00 132.90 573 GLU B C 1
ATOM 862 O O . GLU B 2 9 ? -15.196 8.199 16.004 1.00 136.39 573 GLU B O 1
ATOM 868 N N . ARG B 2 10 ? -16.196 9.406 14.375 1.00 131.57 574 ARG B N 1
ATOM 869 C CA . ARG B 2 10 ? -17.418 8.587 14.286 1.00 132.99 574 ARG B CA 1
ATOM 870 C C . ARG B 2 10 ? -18.053 8.270 15.643 1.00 134.70 574 ARG B C 1
ATOM 871 O O . ARG B 2 10 ? -19.207 7.847 15.718 1.00 132.81 574 ARG B O 1
ATOM 879 N N . MET C 3 1 ? -43.284 -11.264 10.224 1.00 97.91 1 MET C N 1
ATOM 880 C CA . MET C 3 1 ? -42.264 -12.058 10.973 1.00 100.21 1 MET C CA 1
ATOM 881 C C . MET C 3 1 ? -41.055 -12.408 10.101 1.00 97.86 1 MET C C 1
ATOM 882 O O . MET C 3 1 ? -39.912 -12.290 10.545 1.00 99.82 1 MET C O 1
ATOM 887 N N . THR C 3 2 ? -41.314 -12.829 8.863 1.00 92.17 2 THR C N 1
ATOM 888 C CA . THR C 3 2 ? -40.251 -13.115 7.895 1.00 85.90 2 THR C CA 1
ATOM 889 C C . THR C 3 2 ? -40.063 -11.940 6.922 1.00 76.84 2 THR C C 1
ATOM 890 O O . THR C 3 2 ? -40.701 -10.895 7.070 1.00 73.35 2 THR C O 1
ATOM 894 N N . THR C 3 3 ? -39.175 -12.104 5.945 1.00 73.53 3 THR C N 1
ATOM 895 C CA . THR C 3 3 ? -39.022 -11.119 4.876 1.00 72.40 3 THR C CA 1
ATOM 896 C C . THR C 3 3 ? -39.156 -11.789 3.515 1.00 71.12 3 THR C C 1
ATOM 897 O O . THR C 3 3 ? -38.474 -12.778 3.228 1.00 71.77 3 THR C O 1
ATOM 901 N N . LEU C 3 4 ? -40.042 -11.244 2.687 1.00 66.79 4 LEU C N 1
ATOM 902 C CA . LEU C 3 4 ? -40.283 -11.777 1.353 1.00 60.69 4 LEU C CA 1
ATOM 903 C C . LEU C 3 4 ? -39.241 -11.259 0.364 1.00 55.65 4 LEU C C 1
ATOM 904 O O . LEU C 3 4 ? -39.026 -10.052 0.254 1.00 52.95 4 LEU C O 1
ATOM 909 N N . THR C 3 5 ? -38.586 -12.181 -0.335 1.00 57.40 5 THR C N 1
ATOM 910 C CA . THR C 3 5 ? -37.583 -11.827 -1.337 1.00 59.74 5 THR C CA 1
ATOM 911 C C . THR C 3 5 ? -38.089 -12.139 -2.746 1.00 61.34 5 THR C C 1
ATOM 912 O O . THR C 3 5 ? -39.230 -12.572 -2.925 1.00 60.18 5 THR C O 1
ATOM 916 N N . ARG C 3 6 ? -37.222 -11.921 -3.733 1.00 64.66 6 ARG C N 1
ATOM 917 C CA . ARG C 3 6 ? -37.520 -12.143 -5.150 1.00 68.59 6 ARG C CA 1
ATOM 918 C C . ARG C 3 6 ? -38.274 -13.451 -5.432 1.00 66.38 6 ARG C C 1
ATOM 919 O O . ARG C 3 6 ? -39.187 -13.480 -6.257 1.00 65.78 6 ARG C O 1
ATOM 927 N N . GLN C 3 7 ? -37.900 -14.520 -4.733 1.00 65.94 7 GLN C N 1
ATOM 928 C CA . GLN C 3 7 ? -38.469 -15.848 -4.974 1.00 66.41 7 GLN C CA 1
ATOM 929 C C . GLN C 3 7 ? -39.819 -16.091 -4.294 1.00 65.16 7 GLN C C 1
ATOM 930 O O . GLN C 3 7 ? -40.471 -17.098 -4.563 1.00 64.66 7 GLN C O 1
ATOM 936 N N . ASP C 3 8 ? -40.234 -15.180 -3.417 1.00 62.79 8 ASP C N 1
ATOM 937 C CA . ASP C 3 8 ? -41.534 -15.289 -2.752 1.00 59.63 8 ASP C CA 1
ATOM 938 C C . ASP C 3 8 ? -42.589 -14.499 -3.496 1.00 57.39 8 ASP C C 1
ATOM 939 O O . ASP C 3 8 ? -43.769 -14.853 -3.496 1.00 59.06 8 ASP C O 1
ATOM 944 N N . LEU C 3 9 ? -42.148 -13.416 -4.123 1.00 55.42 9 LEU C N 1
ATOM 945 C CA . LEU C 3 9 ? -43.047 -12.401 -4.624 1.00 53.74 9 LEU C CA 1
ATOM 946 C C . LEU C 3 9 ? -42.529 -11.818 -5.934 1.00 54.01 9 LEU C C 1
ATOM 947 O O . LEU C 3 9 ? -41.338 -11.528 -6.067 1.00 54.20 9 LEU C O 1
ATOM 952 N N . ASN C 3 10 ? -43.425 -11.664 -6.906 1.00 54.12 10 ASN C N 1
ATOM 953 C CA . ASN C 3 10 ? -43.105 -10.944 -8.131 1.00 50.51 10 ASN C CA 1
ATOM 954 C C . ASN C 3 10 ? -43.135 -9.448 -7.829 1.00 49.92 10 ASN C C 1
ATOM 955 O O . ASN C 3 10 ? -44.207 -8.846 -7.756 1.00 50.09 10 ASN C O 1
ATOM 960 N N . PHE C 3 11 ? -41.955 -8.861 -7.638 1.00 49.41 11 PHE C N 1
ATOM 961 C CA . PHE C 3 11 ? -41.834 -7.449 -7.270 1.00 45.77 11 PHE C CA 1
ATOM 962 C C . PHE C 3 11 ? -42.228 -6.505 -8.398 1.00 45.16 11 PHE C C 1
ATOM 963 O O . PHE C 3 11 ? -42.752 -5.419 -8.146 1.00 44.83 11 PHE C O 1
ATOM 971 N N . GLY C 3 12 ? -41.977 -6.930 -9.634 1.00 44.69 12 GLY C N 1
ATOM 972 C CA . GLY C 3 12 ? -42.407 -6.191 -10.821 1.00 40.37 12 GLY C CA 1
ATOM 973 C C . GLY C 3 12 ? -43.901 -5.933 -10.825 1.00 42.65 12 GLY C C 1
ATOM 974 O O . GLY C 3 12 ? -44.336 -4.811 -11.093 1.00 41.46 12 GLY C O 1
ATOM 975 N N . GLN C 3 13 ? -44.684 -6.970 -10.521 1.00 45.46 13 GLN C N 1
ATOM 976 C CA . GLN C 3 13 ? -46.142 -6.846 -10.404 1.00 46.85 13 GLN C CA 1
ATOM 977 C C . GLN C 3 13 ? -46.567 -5.892 -9.284 1.00 47.27 13 GLN C C 1
ATOM 978 O O . GLN C 3 13 ? -47.473 -5.075 -9.480 1.00 47.93 13 GLN C O 1
ATOM 984 N N . VAL C 3 14 ? -45.904 -5.981 -8.130 1.00 45.79 14 VAL C N 1
ATOM 985 C CA . VAL C 3 14 ? -46.225 -5.119 -6.986 1.00 44.06 14 VAL C CA 1
ATOM 986 C C . VAL C 3 14 ? -45.890 -3.651 -7.278 1.00 42.44 14 VAL C C 1
ATOM 987 O O . VAL C 3 14 ? -46.736 -2.771 -7.098 1.00 41.35 14 VAL C O 1
ATOM 991 N N . VAL C 3 15 ? -44.667 -3.399 -7.745 1.00 42.05 15 VAL C N 1
ATOM 992 C CA . VAL C 3 15 ? -44.228 -2.042 -8.081 1.00 41.69 15 VAL C CA 1
ATOM 993 C C . VAL C 3 15 ? -45.155 -1.406 -9.124 1.00 44.96 15 VAL C C 1
ATOM 994 O O . VAL C 3 15 ? -45.554 -0.249 -8.977 1.00 48.42 15 VAL C O 1
ATOM 998 N N . ALA C 3 16 ? -45.511 -2.173 -10.154 1.00 47.10 16 ALA C N 1
ATOM 999 C CA . ALA C 3 16 ? -46.418 -1.708 -11.208 1.00 44.09 16 ALA C CA 1
ATOM 1000 C C . ALA C 3 16 ? -47.794 -1.323 -10.673 1.00 40.80 16 ALA C C 1
ATOM 1001 O O . ALA C 3 16 ? -48.373 -0.333 -11.120 1.00 40.74 16 ALA C O 1
ATOM 1003 N N . ASP C 3 17 ? -48.314 -2.106 -9.728 1.00 40.51 17 ASP C N 1
ATOM 1004 C CA . ASP C 3 17 ? -49.594 -1.798 -9.085 1.00 37.78 17 ASP C CA 1
ATOM 1005 C C . ASP C 3 17 ? -49.486 -0.484 -8.335 1.00 37.03 17 ASP C C 1
ATOM 1006 O O . ASP C 3 17 ? -50.265 0.442 -8.570 1.00 36.14 17 ASP C O 1
ATOM 1011 N N . VAL C 3 18 ? -48.502 -0.415 -7.444 1.00 37.52 18 VAL C N 1
ATOM 1012 C CA . VAL C 3 18 ? -48.327 0.718 -6.543 1.00 39.06 18 VAL C CA 1
ATOM 1013 C C . VAL C 3 18 ? -48.106 2.012 -7.325 1.00 39.54 18 VAL C C 1
ATOM 1014 O O . VAL C 3 18 ? -48.819 2.996 -7.114 1.00 37.66 18 VAL C O 1
ATOM 1018 N N . LEU C 3 19 ? -47.139 1.993 -8.241 1.00 39.66 19 LEU C N 1
ATOM 1019 C CA . LEU C 3 19 ? -46.816 3.168 -9.039 1.00 42.37 19 LEU C CA 1
ATOM 1020 C C . LEU C 3 19 ? -47.941 3.621 -9.963 1.00 45.57 19 LEU C C 1
ATOM 1021 O O . LEU C 3 19 ? -48.151 4.818 -10.126 1.00 47.71 19 LEU C O 1
ATOM 1026 N N . SER C 3 20 ? -48.659 2.673 -10.561 1.00 49.75 20 SER C N 1
ATOM 1027 C CA . SER C 3 20 ? -49.803 3.007 -11.413 1.00 51.20 20 SER C CA 1
ATOM 1028 C C . SER C 3 20 ? -50.873 3.775 -10.651 1.00 50.01 20 SER C C 1
ATOM 1029 O O . SER C 3 20 ? -51.377 4.783 -11.143 1.00 52.35 20 SER C O 1
ATOM 1032 N N . GLU C 3 21 ? -51.209 3.299 -9.455 1.00 51.07 21 GLU C N 1
ATOM 1033 C CA . GLU C 3 21 ? -52.209 3.960 -8.623 1.00 53.10 21 GLU C CA 1
ATOM 1034 C C . GLU C 3 21 ? -51.702 5.321 -8.169 1.00 48.34 21 GLU C C 1
ATOM 1035 O O . GLU C 3 21 ? -52.443 6.307 -8.204 1.00 51.67 21 GLU C O 1
ATOM 1041 N N . PHE C 3 22 ? -50.429 5.371 -7.775 1.00 41.88 22 PHE C N 1
ATOM 1042 C CA . PHE C 3 22 ? -49.804 6.605 -7.311 1.00 35.45 22 PHE C CA 1
ATOM 1043 C C . PHE C 3 22 ? -49.708 7.661 -8.404 1.00 35.00 22 PHE C C 1
ATOM 1044 O O . PHE C 3 22 ? -50.127 8.804 -8.211 1.00 36.24 22 PHE C O 1
ATOM 1052 N N . LEU C 3 23 ? -49.147 7.285 -9.548 1.00 37.92 23 LEU C N 1
ATOM 1053 C CA . LEU C 3 23 ? -49.001 8.221 -10.657 1.00 40.99 23 LEU C CA 1
ATOM 1054 C C . LEU C 3 23 ? -50.355 8.779 -11.098 1.00 42.40 23 LEU C C 1
ATOM 1055 O O . LEU C 3 23 ? -50.458 9.957 -11.449 1.00 43.66 23 LEU C O 1
ATOM 1060 N N . GLU C 3 24 ? -51.390 7.942 -11.045 1.00 40.61 24 GLU C N 1
ATOM 1061 C CA . GLU C 3 24 ? -52.749 8.379 -11.341 1.00 42.96 24 GLU C CA 1
ATOM 1062 C C . GLU C 3 24 ? -53.162 9.530 -10.425 1.00 43.44 24 GLU C C 1
ATOM 1063 O O . GLU C 3 24 ? -53.570 10.587 -10.907 1.00 45.03 24 GLU C O 1
ATOM 1069 N N . VAL C 3 25 ? -53.030 9.329 -9.116 1.00 41.97 25 VAL C N 1
ATOM 1070 C CA . VAL C 3 25 ? -53.335 10.367 -8.130 1.00 40.56 25 VAL C CA 1
ATOM 1071 C C . VAL C 3 25 ? -52.473 11.616 -8.340 1.00 40.69 25 VAL C C 1
ATOM 1072 O O . VAL C 3 25 ? -52.981 12.745 -8.347 1.00 42.10 25 VAL C O 1
ATOM 1076 N N . ALA C 3 26 ? -51.173 11.405 -8.529 1.00 38.15 26 ALA C N 1
ATOM 1077 C CA . ALA C 3 26 ? -50.231 12.500 -8.694 1.00 33.77 26 ALA C CA 1
ATOM 1078 C C . ALA C 3 26 ? -50.588 13.378 -9.892 1.00 33.41 26 ALA C C 1
ATOM 1079 O O . ALA C 3 26 ? -50.614 14.600 -9.762 1.00 38.40 26 ALA C O 1
ATOM 1081 N N . VAL C 3 27 ? -50.882 12.756 -11.038 1.00 32.49 27 VAL C N 1
ATOM 1082 C CA . VAL C 3 27 ? -51.281 13.486 -12.257 1.00 31.41 27 VAL C CA 1
ATOM 1083 C C . VAL C 3 27 ? -52.499 14.374 -12.013 1.00 33.60 27 VAL C C 1
ATOM 1084 O O . VAL C 3 27 ? -52.535 15.532 -12.448 1.00 32.78 27 VAL C O 1
ATOM 1088 N N . HIS C 3 28 ? -53.490 13.827 -11.315 1.00 34.36 28 HIS C N 1
ATOM 1089 C CA . HIS C 3 28 ? -54.667 14.593 -10.946 1.00 34.95 28 HIS C CA 1
ATOM 1090 C C . HIS C 3 28 ? -54.266 15.820 -10.182 1.00 37.52 28 HIS C C 1
ATOM 1091 O O . HIS C 3 28 ? -54.662 16.931 -10.538 1.00 40.05 28 HIS C O 1
ATOM 1098 N N . LEU C 3 29 ? -53.444 15.632 -9.152 1.00 37.43 29 LEU C N 1
ATOM 1099 C CA . LEU C 3 29 ? -53.039 16.728 -8.274 1.00 35.71 29 LEU C CA 1
ATOM 1100 C C . LEU C 3 29 ? -52.227 17.790 -9.002 1.00 33.48 29 LEU C C 1
ATOM 1101 O O . LEU C 3 29 ? -52.428 18.987 -8.784 1.00 35.01 29 LEU C O 1
ATOM 1106 N N . ILE C 3 30 ? -51.323 17.352 -9.874 1.00 31.65 30 ILE C N 1
ATOM 1107 C CA . ILE C 3 30 ? -50.543 18.282 -10.697 1.00 33.53 30 ILE C CA 1
ATOM 1108 C C . ILE C 3 30 ? -51.460 19.178 -11.540 1.00 36.56 30 ILE C C 1
ATOM 1109 O O . ILE C 3 30 ? -51.266 20.391 -11.587 1.00 37.98 30 ILE C O 1
ATOM 1114 N N . LEU C 3 31 ? -52.470 18.582 -12.175 1.00 39.67 31 LEU C N 1
ATOM 1115 C CA . LEU C 3 31 ? -53.441 19.335 -12.981 1.00 39.43 31 LEU C CA 1
ATOM 1116 C C . LEU C 3 31 ? -54.200 20.361 -12.145 1.00 38.33 31 LEU C C 1
ATOM 1117 O O . LEU C 3 31 ? -54.489 21.467 -12.613 1.00 38.99 31 LEU C O 1
ATOM 1122 N N . TYR C 3 32 ? -54.506 19.985 -10.906 1.00 36.29 32 TYR C N 1
ATOM 1123 C CA . TYR C 3 32 ? -55.181 20.863 -9.957 1.00 36.48 32 TYR C CA 1
ATOM 1124 C C . TYR C 3 32 ? -54.312 22.058 -9.530 1.00 40.90 32 TYR C C 1
ATOM 1125 O O . TYR C 3 32 ? -54.732 23.210 -9.675 1.00 45.42 32 TYR C O 1
ATOM 1134 N N . VAL C 3 33 ? -53.109 21.789 -9.019 1.00 40.38 33 VAL C N 1
ATOM 1135 C CA . VAL C 3 33 ? -52.254 22.850 -8.467 1.00 41.10 33 VAL C CA 1
ATOM 1136 C C . VAL C 3 33 ? -51.691 23.784 -9.533 1.00 42.97 33 VAL C C 1
ATOM 1137 O O . VAL C 3 33 ? -51.459 24.964 -9.265 1.00 47.57 33 VAL C O 1
ATOM 1141 N N . ARG C 3 34 ? -51.474 23.260 -10.736 1.00 40.47 34 ARG C N 1
ATOM 1142 C CA . ARG C 3 34 ? -50.948 24.070 -11.836 1.00 40.87 34 ARG C CA 1
ATOM 1143 C C . ARG C 3 34 ? -52.075 24.624 -12.701 1.00 41.36 34 ARG C C 1
ATOM 1144 O O . ARG C 3 34 ? -51.831 25.180 -13.775 1.00 43.45 34 ARG C O 1
ATOM 1152 N N . GLU C 3 35 ? -53.307 24.453 -12.222 1.00 41.27 35 GLU C N 1
ATOM 1153 C CA . GLU C 3 35 ? -54.519 24.990 -12.856 1.00 40.08 35 GLU C CA 1
ATOM 1154 C C . GLU C 3 35 ? -54.610 24.680 -14.353 1.00 38.13 35 GLU C C 1
ATOM 1155 O O . GLU C 3 35 ? -54.989 25.534 -15.162 1.00 36.78 35 GLU C O 1
ATOM 1161 N N . VAL C 3 36 ? -54.262 23.444 -14.701 1.00 35.87 36 VAL C N 1
ATOM 1162 C CA . VAL C 3 36 ? -54.389 22.938 -16.066 1.00 34.04 36 VAL C CA 1
ATOM 1163 C C . VAL C 3 36 ? -55.871 22.709 -16.361 1.00 38.40 36 VAL C C 1
ATOM 1164 O O . VAL C 3 36 ? -56.306 22.768 -17.516 1.00 39.14 36 VAL C O 1
ATOM 1168 N N . TYR C 3 37 ? -56.632 22.448 -15.298 1.00 42.47 37 TYR C N 1
ATOM 1169 C CA . TYR C 3 37 ? -58.093 22.462 -15.336 1.00 45.08 37 TYR C CA 1
ATOM 1170 C C . TYR C 3 37 ? -58.596 23.234 -14.122 1.00 45.62 37 TYR C C 1
ATOM 1171 O O . TYR C 3 37 ? -57.990 23.154 -13.053 1.00 47.65 37 TYR C O 1
ATOM 1180 N N . PRO C 3 38 ? -59.700 23.990 -14.279 1.00 47.53 38 PRO C N 1
ATOM 1181 C CA . PRO C 3 38 ? -60.212 24.824 -13.179 1.00 46.99 38 PRO C CA 1
ATOM 1182 C C . PRO C 3 38 ? -60.591 23.994 -11.959 1.00 46.55 38 PRO C C 1
ATOM 1183 O O . PRO C 3 38 ? -60.846 22.798 -12.089 1.00 45.46 38 PRO C O 1
ATOM 1187 N N . VAL C 3 39 ? -60.624 24.623 -10.789 1.00 48.86 39 VAL C N 1
ATOM 1188 C CA . VAL C 3 39 ? -60.817 23.888 -9.527 1.00 50.60 39 VAL C CA 1
ATOM 1189 C C . VAL C 3 39 ? -62.204 23.258 -9.375 1.00 53.41 39 VAL C C 1
ATOM 1190 O O . VAL C 3 39 ? -62.365 22.285 -8.631 1.00 54.71 39 VAL C O 1
ATOM 1194 N N . GLY C 3 40 ? -63.192 23.804 -10.088 1.00 53.51 40 GLY C N 1
ATOM 1195 C CA . GLY C 3 40 ? -64.563 23.283 -10.067 1.00 53.12 40 GLY C CA 1
ATOM 1196 C C . GLY C 3 40 ? -64.696 21.857 -10.579 1.00 50.47 40 GLY C C 1
ATOM 1197 O O . GLY C 3 40 ? -65.684 21.178 -10.296 1.00 54.49 40 GLY C O 1
ATOM 1198 N N . ILE C 3 41 ? -63.689 21.416 -11.330 1.00 44.64 41 ILE C N 1
ATOM 1199 C CA . ILE C 3 41 ? -63.604 20.065 -11.882 1.00 43.52 41 ILE C CA 1
ATOM 1200 C C . ILE C 3 41 ? -63.277 19.064 -10.779 1.00 45.97 41 ILE C C 1
ATOM 1201 O O . ILE C 3 41 ? -63.631 17.887 -10.865 1.00 45.48 41 ILE C O 1
ATOM 1206 N N . PHE C 3 42 ? -62.616 19.553 -9.733 1.00 50.52 42 PHE C N 1
ATOM 1207 C CA . PHE C 3 42 ? -62.004 18.691 -8.730 1.00 51.94 42 PHE C CA 1
ATOM 1208 C C . PHE C 3 42 ? -62.836 18.535 -7.460 1.00 55.72 42 PHE C C 1
ATOM 1209 O O . PHE C 3 42 ? -63.464 19.479 -6.984 1.00 59.29 42 PHE C O 1
ATOM 1217 N N . GLN C 3 43 ? -62.833 17.316 -6.937 1.00 56.01 43 GLN C N 1
ATOM 1218 C CA . GLN C 3 43 ? -63.451 16.991 -5.667 1.00 58.02 43 GLN C CA 1
ATOM 1219 C C . GLN C 3 43 ? -62.332 16.570 -4.729 1.00 56.74 43 GLN C C 1
ATOM 1220 O O . GLN C 3 43 ? -61.371 15.921 -5.153 1.00 51.51 43 GLN C O 1
ATOM 1226 N N . LYS C 3 44 ? -62.451 16.953 -3.461 1.00 60.14 44 LYS C N 1
ATOM 1227 C CA . LYS C 3 44 ? -61.462 16.600 -2.455 1.00 57.40 44 LYS C CA 1
ATOM 1228 C C . LYS C 3 44 ? -61.701 15.178 -1.974 1.00 58.63 44 LYS C C 1
ATOM 1229 O O . LYS C 3 44 ? -62.800 14.835 -1.546 1.00 62.25 44 LYS C O 1
ATOM 1235 N N . ARG C 3 45 ? -60.668 14.349 -2.073 1.00 58.79 45 ARG C N 1
ATOM 1236 C CA . ARG C 3 45 ? -60.720 12.972 -1.594 1.00 63.26 45 ARG C CA 1
ATOM 1237 C C . ARG C 3 45 ? -59.511 12.698 -0.700 1.00 66.36 45 ARG C C 1
ATOM 1238 O O . ARG C 3 45 ? -58.689 13.591 -0.472 1.00 65.44 45 ARG C O 1
ATOM 1246 N N . LYS C 3 46 ? -59.408 11.473 -0.186 1.00 68.59 46 LYS C N 1
ATOM 1247 C CA . LYS C 3 46 ? -58.285 11.089 0.670 1.00 66.89 46 LYS C CA 1
ATOM 1248 C C . LYS C 3 46 ? -57.562 9.849 0.137 1.00 61.99 46 LYS C C 1
ATOM 1249 O O . LYS C 3 46 ? -58.168 8.796 -0.058 1.00 62.91 46 LYS C O 1
ATOM 1255 N N . LYS C 3 47 ? -56.266 10.000 -0.114 1.00 57.53 47 LYS C N 1
ATOM 1256 C CA . LYS C 3 47 ? -55.426 8.919 -0.616 1.00 58.84 47 LYS C CA 1
ATOM 1257 C C . LYS C 3 47 ? -54.083 8.970 0.101 1.00 57.02 47 LYS C C 1
ATOM 1258 O O . LYS C 3 47 ? -53.562 10.058 0.366 1.00 54.58 47 LYS C O 1
ATOM 1264 N N . TYR C 3 48 ? -53.531 7.794 0.404 1.00 54.22 48 TYR C N 1
ATOM 1265 C CA . TYR C 3 48 ? -52.283 7.663 1.172 1.00 52.91 48 TYR C CA 1
ATOM 1266 C C . TYR C 3 48 ? -52.355 8.427 2.501 1.00 57.30 48 TYR C C 1
ATOM 1267 O O . TYR C 3 48 ? -51.363 8.993 2.972 1.00 56.95 48 TYR C O 1
ATOM 1276 N N . ASN C 3 49 ? -53.555 8.429 3.086 1.00 61.46 49 ASN C N 1
ATOM 1277 C CA . ASN C 3 49 ? -53.839 9.067 4.374 1.00 65.74 49 ASN C CA 1
ATOM 1278 C C . ASN C 3 49 ? -53.548 10.568 4.374 1.00 64.11 49 ASN C C 1
ATOM 1279 O O . ASN C 3 49 ? -53.265 11.168 5.416 1.00 64.28 49 ASN C O 1
ATOM 1284 N N . VAL C 3 50 ? -53.650 11.161 3.188 1.00 63.32 50 VAL C N 1
ATOM 1285 C CA . VAL C 3 50 ? -53.330 12.564 2.943 1.00 60.01 50 VAL C CA 1
ATOM 1286 C C . VAL C 3 50 ? -54.402 13.151 2.005 1.00 56.97 50 VAL C C 1
ATOM 1287 O O . VAL C 3 50 ? -54.981 12.415 1.202 1.00 54.20 50 VAL C O 1
ATOM 1291 N N . PRO C 3 51 ? -54.698 14.464 2.123 1.00 58.39 51 PRO C N 1
ATOM 1292 C CA . PRO C 3 51 ? -55.717 15.065 1.248 1.00 60.15 51 PRO C CA 1
ATOM 1293 C C . PRO C 3 51 ? -55.274 15.148 -0.212 1.00 58.56 51 PRO C C 1
ATOM 1294 O O . PRO C 3 51 ? -54.124 15.496 -0.489 1.00 57.86 51 PRO C O 1
ATOM 1298 N N . VAL C 3 52 ? -56.178 14.815 -1.131 1.00 57.49 52 VAL C N 1
ATOM 1299 C CA . VAL C 3 52 ? -55.917 14.927 -2.573 1.00 55.92 52 VAL C CA 1
ATOM 1300 C C . VAL C 3 52 ? -57.091 15.593 -3.294 1.00 55.27 52 VAL C C 1
ATOM 1301 O O . VAL C 3 52 ? -58.201 15.645 -2.770 1.00 55.51 52 VAL C O 1
ATOM 1305 N N . GLN C 3 53 ? -56.831 16.105 -4.493 1.00 55.35 53 GLN C N 1
ATOM 1306 C CA . GLN C 3 53 ? -57.866 16.690 -5.332 1.00 53.43 53 GLN C CA 1
ATOM 1307 C C . GLN C 3 53 ? -57.946 15.904 -6.625 1.00 53.48 53 GLN C C 1
ATOM 1308 O O . GLN C 3 53 ? -56.938 15.734 -7.320 1.00 55.22 53 GLN C O 1
ATOM 1314 N N . MET C 3 54 ? -59.142 15.415 -6.944 1.00 51.75 54 MET C N 1
ATOM 1315 C CA . MET C 3 54 ? -59.321 14.554 -8.108 1.00 49.08 54 MET C CA 1
ATOM 1316 C C . MET C 3 54 ? -60.529 14.919 -8.963 1.00 51.56 54 MET C C 1
ATOM 1317 O O . MET C 3 54 ? -61.593 15.273 -8.446 1.00 52.08 54 MET C O 1
ATOM 1322 N N . SER C 3 55 ? -60.335 14.817 -10.276 1.00 49.34 55 SER C N 1
ATOM 1323 C CA . SER C 3 55 ? -61.316 15.230 -11.276 1.00 46.23 55 SER C CA 1
ATOM 1324 C C . SER C 3 55 ? -62.625 14.438 -11.207 1.00 47.12 55 SER C C 1
ATOM 1325 O O . SER C 3 55 ? -62.621 13.222 -11.010 1.00 45.10 55 SER C O 1
ATOM 1328 N N . CYS C 3 56 ? -63.737 15.150 -11.364 1.00 48.42 56 CYS C N 1
ATOM 1329 C CA . CYS C 3 56 ? -65.066 14.546 -11.387 1.00 50.26 56 CYS C CA 1
ATOM 1330 C C . CYS C 3 56 ? -65.515 14.226 -12.804 1.00 51.63 56 CYS C C 1
ATOM 1331 O O . CYS C 3 56 ? -66.477 13.489 -13.003 1.00 55.40 56 CYS C O 1
ATOM 1334 N N . HIS C 3 57 ? -64.825 14.795 -13.785 1.00 52.35 57 HIS C N 1
ATOM 1335 C CA . HIS C 3 57 ? -65.170 14.573 -15.177 1.00 53.43 57 HIS C CA 1
ATOM 1336 C C . HIS C 3 57 ? -64.663 13.231 -15.631 1.00 51.84 57 HIS C C 1
ATOM 1337 O O . HIS C 3 57 ? -63.450 12.989 -15.617 1.00 49.13 57 HIS C O 1
ATOM 1344 N N . PRO C 3 58 ? -65.584 12.333 -16.040 1.00 50.34 58 PRO C N 1
ATOM 1345 C CA . PRO C 3 58 ? -65.196 10.971 -16.412 1.00 49.44 58 PRO C CA 1
ATOM 1346 C C . PRO C 3 58 ? -64.364 10.915 -17.692 1.00 48.61 58 PRO C C 1
ATOM 1347 O O . PRO C 3 58 ? -63.533 10.019 -17.832 1.00 49.16 58 PRO C O 1
ATOM 1351 N N . GLU C 3 59 ? -64.578 11.866 -18.604 1.00 48.18 59 GLU C N 1
ATOM 1352 C CA . GLU C 3 59 ? -63.805 11.928 -19.846 1.00 47.96 59 GLU C CA 1
ATOM 1353 C C . GLU C 3 59 ? -62.321 12.144 -19.558 1.00 45.52 59 GLU C C 1
ATOM 1354 O O . GLU C 3 59 ? -61.468 11.458 -20.126 1.00 44.79 59 GLU C O 1
ATOM 1360 N N . LEU C 3 60 ? -62.028 13.090 -18.668 1.00 44.91 60 LEU C N 1
ATOM 1361 C CA . LEU C 3 60 ? -60.662 13.338 -18.216 1.00 41.66 60 LEU C CA 1
ATOM 1362 C C . LEU C 3 60 ? -60.128 12.160 -17.404 1.00 41.68 60 LEU C C 1
ATOM 1363 O O . LEU C 3 60 ? -58.972 11.764 -17.572 1.00 41.80 60 LEU C O 1
ATOM 1368 N N . ASN C 3 61 ? -60.973 11.600 -16.540 1.00 42.20 61 ASN C N 1
ATOM 1369 C CA . ASN C 3 61 ? -60.603 10.433 -15.736 1.00 39.01 61 ASN C CA 1
ATOM 1370 C C . ASN C 3 61 ? -60.228 9.222 -16.583 1.00 40.68 61 ASN C C 1
ATOM 1371 O O . ASN C 3 61 ? -59.277 8.505 -16.268 1.00 41.03 61 ASN C O 1
ATOM 1376 N N . GLN C 3 62 ? -60.972 9.011 -17.664 1.00 42.40 62 GLN C N 1
ATOM 1377 C CA . GLN C 3 62 ? -60.720 7.892 -18.564 1.00 42.87 62 GLN C CA 1
ATOM 1378 C C . GLN C 3 62 ? -59.383 8.053 -19.283 1.00 41.68 62 GLN C C 1
ATOM 1379 O O . GLN C 3 62 ? -58.640 7.085 -19.444 1.00 39.73 62 GLN C O 1
ATOM 1385 N N . TYR C 3 63 ? -59.086 9.279 -19.705 1.00 42.60 63 TYR C N 1
ATOM 1386 C CA . TYR C 3 63 ? -57.823 9.580 -20.366 1.00 41.49 63 TYR C CA 1
ATOM 1387 C C . TYR C 3 63 ? -56.631 9.292 -19.462 1.00 41.79 63 TYR C C 1
ATOM 1388 O O . TYR C 3 63 ? -55.652 8.684 -19.902 1.00 42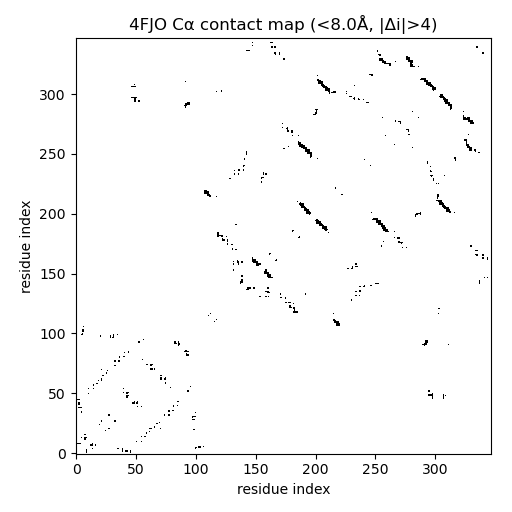.82 63 TYR C O 1
ATOM 1397 N N . ILE C 3 64 ? -56.713 9.734 -18.207 1.00 39.77 64 ILE C N 1
ATOM 1398 C CA . ILE C 3 64 ? -55.642 9.491 -17.240 1.00 41.43 64 ILE C CA 1
ATOM 1399 C C . ILE C 3 64 ? -55.518 7.996 -16.939 1.00 42.99 64 ILE C C 1
ATOM 1400 O O . ILE C 3 64 ? -54.409 7.454 -16.920 1.00 43.21 64 ILE C O 1
ATOM 1405 N N . GLN C 3 65 ? -56.654 7.331 -16.738 1.00 43.78 65 GLN C N 1
ATOM 1406 C CA . GLN C 3 65 ? -56.659 5.894 -16.471 1.00 45.97 65 GLN C CA 1
ATOM 1407 C C . GLN C 3 65 ? -56.103 5.089 -17.647 1.00 43.96 65 GLN C C 1
ATOM 1408 O O . GLN C 3 65 ? -55.311 4.167 -17.442 1.00 43.47 65 GLN C O 1
ATOM 1414 N N . ASP C 3 66 ? -56.517 5.448 -18.864 1.00 43.35 66 ASP C N 1
ATOM 1415 C CA . ASP C 3 66 ? -56.012 4.826 -20.094 1.00 44.83 66 ASP C CA 1
ATOM 1416 C C . ASP C 3 66 ? -54.490 4.946 -20.221 1.00 46.25 66 ASP C C 1
ATOM 1417 O O . ASP C 3 66 ? -53.811 3.971 -20.561 1.00 48.02 66 ASP C O 1
ATOM 1422 N N . THR C 3 67 ? -53.972 6.147 -19.954 1.00 42.36 67 THR C N 1
ATOM 1423 C CA . THR C 3 67 ? -52.546 6.444 -20.055 1.00 38.65 67 THR C CA 1
ATOM 1424 C C . THR C 3 67 ? -51.716 5.525 -19.158 1.00 39.33 67 THR C C 1
ATOM 1425 O O . THR C 3 67 ? -50.756 4.901 -19.616 1.00 38.98 67 THR C O 1
ATOM 1429 N N . LEU C 3 68 ? -52.099 5.438 -17.888 1.00 38.51 68 LEU C N 1
ATOM 1430 C CA . LEU C 3 68 ? -51.324 4.694 -16.911 1.00 37.93 68 LEU C CA 1
ATOM 1431 C C . LEU C 3 68 ? -51.547 3.194 -16.995 1.00 41.60 68 LEU C C 1
ATOM 1432 O O . LEU C 3 68 ? -50.650 2.413 -16.667 1.00 43.57 68 LEU C O 1
ATOM 1437 N N . HIS C 3 69 ? -52.724 2.787 -17.459 1.00 43.52 69 HIS C N 1
ATOM 1438 C CA . HIS C 3 69 ? -52.970 1.375 -17.730 1.00 50.01 69 HIS C CA 1
ATOM 1439 C C . HIS C 3 69 ? -52.026 0.871 -18.788 1.00 46.40 69 HIS C C 1
ATOM 1440 O O . HIS C 3 69 ? -51.582 -0.276 -18.727 1.00 47.12 69 HIS C O 1
ATOM 1447 N N . CYS C 3 70 ? -51.701 1.731 -19.753 1.00 39.80 70 CYS C N 1
ATOM 1448 C CA . CYS C 3 70 ? -50.746 1.399 -20.809 1.00 41.38 70 CYS C CA 1
ATOM 1449 C C . CYS C 3 70 ? -49.295 1.340 -20.312 1.00 43.34 70 CYS C C 1
ATOM 1450 O O . CYS C 3 70 ? -48.477 0.590 -20.850 1.00 44.34 70 CYS C O 1
ATOM 1453 N N . VAL C 3 71 ? -48.984 2.138 -19.294 1.00 42.49 71 VAL C N 1
ATOM 1454 C CA . VAL C 3 71 ? -47.638 2.200 -18.716 1.00 37.56 71 VAL C CA 1
ATOM 1455 C C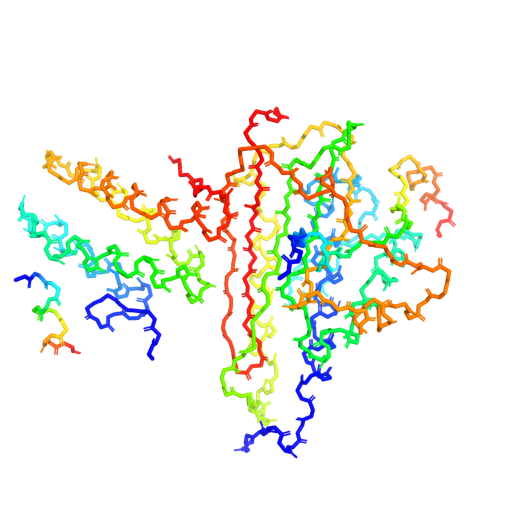 . VAL C 3 71 ? -47.374 1.007 -17.796 1.00 39.94 71 VAL C C 1
ATOM 1456 O O . VAL C 3 71 ? -46.234 0.547 -17.669 1.00 40.58 71 VAL C O 1
ATOM 1460 N N . LYS C 3 72 ? -48.438 0.501 -17.178 1.00 41.20 72 LYS C N 1
ATOM 1461 C CA . LYS C 3 72 ? -48.343 -0.534 -16.140 1.00 41.96 72 LYS C CA 1
ATOM 1462 C C . LYS C 3 72 ? -47.458 -1.760 -16.485 1.00 42.23 72 LYS C C 1
ATOM 1463 O O . LYS C 3 72 ? -46.548 -2.084 -15.721 1.00 42.44 72 LYS C O 1
ATOM 1469 N N . PRO C 3 73 ? -47.705 -2.434 -17.630 1.00 43.68 73 PRO C N 1
ATOM 1470 C CA . PRO C 3 73 ? -46.841 -3.581 -17.966 1.00 43.97 73 PRO C CA 1
ATOM 1471 C C . PRO C 3 73 ? -45.376 -3.213 -18.254 1.00 47.90 73 PRO C C 1
ATOM 1472 O O . PRO C 3 73 ? -44.497 -4.074 -18.163 1.00 51.19 73 PRO C O 1
ATOM 1476 N N . LEU C 3 74 ? -45.117 -1.954 -18.600 1.00 45.76 74 LEU C N 1
ATOM 1477 C CA . LEU C 3 74 ? -43.747 -1.493 -18.784 1.00 42.26 74 LEU C CA 1
ATOM 1478 C C . LEU C 3 74 ? -43.051 -1.291 -17.439 1.00 42.11 74 LEU C C 1
ATOM 1479 O O . LEU C 3 74 ? -41.859 -1.574 -17.305 1.00 41.54 74 LEU C O 1
ATOM 1484 N N . LEU C 3 75 ? -43.802 -0.815 -16.447 1.00 40.55 75 LEU C N 1
ATOM 1485 C CA . LEU C 3 75 ? -43.291 -0.686 -15.084 1.00 41.49 75 LEU C CA 1
ATOM 1486 C C . LEU C 3 75 ? -43.023 -2.069 -14.515 1.00 46.84 75 LEU C C 1
ATOM 1487 O O . LEU C 3 75 ? -42.037 -2.285 -13.802 1.00 49.96 75 LEU C O 1
ATOM 1492 N N . GLU C 3 76 ? -43.910 -3.001 -14.856 1.00 47.67 76 GLU C N 1
ATOM 1493 C CA . GLU C 3 76 ? -43.834 -4.392 -14.415 1.00 50.53 76 GLU C CA 1
ATOM 1494 C C . GLU C 3 76 ? -42.488 -5.024 -14.781 1.00 48.41 76 GLU C C 1
ATOM 1495 O O . GLU C 3 76 ? -41.924 -5.801 -14.010 1.00 50.53 76 GLU C O 1
ATOM 1501 N N . LYS C 3 77 ? -41.972 -4.656 -15.949 1.00 46.05 77 LYS C N 1
ATOM 1502 C CA . LYS C 3 77 ? -40.722 -5.196 -16.472 1.00 45.75 77 LYS C CA 1
ATOM 1503 C C . LYS C 3 77 ? -39.523 -4.328 -16.101 1.00 45.70 77 LYS C C 1
ATOM 1504 O O . LYS C 3 77 ? -38.414 -4.551 -16.594 1.00 46.27 77 LYS C O 1
ATOM 1510 N N . ASN C 3 78 ? -39.750 -3.343 -15.232 1.00 45.31 78 ASN C N 1
ATOM 1511 C CA . ASN C 3 78 ? -38.752 -2.318 -14.921 1.00 46.35 78 ASN C CA 1
ATOM 1512 C C . ASN C 3 78 ? -38.145 -1.685 -16.188 1.00 47.54 78 ASN C C 1
ATOM 1513 O O . ASN C 3 78 ? -36.932 -1.479 -16.283 1.00 48.93 78 ASN C O 1
ATOM 1518 N N . ASP C 3 79 ? -39.008 -1.387 -17.158 1.00 47.41 79 ASP C N 1
ATOM 1519 C CA . ASP C 3 79 ? -38.590 -0.798 -18.429 1.00 49.54 79 ASP C CA 1
ATOM 1520 C C . ASP C 3 79 ? -38.702 0.725 -18.440 1.00 47.97 79 ASP C C 1
ATOM 1521 O O . ASP C 3 79 ? -38.194 1.375 -19.354 1.00 50.20 79 ASP C O 1
ATOM 1526 N N . VAL C 3 80 ? -39.368 1.291 -17.435 1.00 45.03 80 VAL C N 1
ATOM 1527 C CA . VAL C 3 80 ? -39.593 2.737 -17.395 1.00 45.00 80 VAL C CA 1
ATOM 1528 C C . VAL C 3 80 ? -38.568 3.457 -16.521 1.00 45.66 80 VAL C C 1
ATOM 1529 O O . VAL C 3 80 ? -38.457 3.189 -15.322 1.00 46.06 80 VAL C O 1
ATOM 1533 N N . GLU C 3 81 ? -37.832 4.375 -17.138 1.00 46.17 81 GLU C N 1
ATOM 1534 C CA . GLU C 3 81 ? -36.854 5.196 -16.436 1.00 45.77 81 GLU C CA 1
ATOM 1535 C C . GLU C 3 81 ? -37.517 6.458 -15.891 1.00 42.59 81 GLU C C 1
ATOM 1536 O O . GLU C 3 81 ? -37.302 6.826 -14.731 1.00 42.53 81 GLU C O 1
ATOM 1542 N N . LYS C 3 82 ? -38.325 7.113 -16.727 1.00 41.20 82 LYS C N 1
ATOM 1543 C CA . LYS C 3 82 ? -39.024 8.336 -16.330 1.00 38.46 82 LYS C CA 1
ATOM 1544 C C . LYS C 3 82 ? -40.482 8.361 -16.782 1.00 36.14 82 LYS C C 1
ATOM 1545 O O . LYS C 3 82 ? -40.795 7.987 -17.917 1.00 34.88 82 LYS C O 1
ATOM 1551 N N . VAL C 3 83 ? -41.365 8.795 -15.882 1.00 34.33 83 VAL C N 1
ATOM 1552 C CA . VAL C 3 83 ? -42.727 9.171 -16.249 1.00 37.41 83 VAL C CA 1
ATOM 1553 C C . VAL C 3 83 ? -42.853 10.681 -16.065 1.00 38.93 83 VAL C C 1
ATOM 1554 O O . VAL C 3 83 ? -42.620 11.202 -14.971 1.00 40.68 83 VAL C O 1
ATOM 1558 N N . VAL C 3 84 ? -43.204 11.378 -17.142 1.00 36.45 84 VAL C N 1
ATOM 1559 C CA . VAL C 3 84 ? -43.198 12.838 -17.140 1.00 35.55 84 VAL C CA 1
ATOM 1560 C C . VAL C 3 84 ? -44.556 13.448 -17.488 1.00 35.61 84 VAL C C 1
ATOM 1561 O O . VAL C 3 84 ? -45.151 13.121 -18.513 1.00 35.17 84 VAL C O 1
ATOM 1565 N N . VAL C 3 85 ? -45.033 14.328 -16.613 1.00 36.06 85 VAL C N 1
ATOM 1566 C CA . VAL C 3 85 ? -46.186 15.181 -16.895 1.00 35.97 85 VAL C CA 1
ATOM 1567 C C . VAL C 3 85 ? -45.698 16.52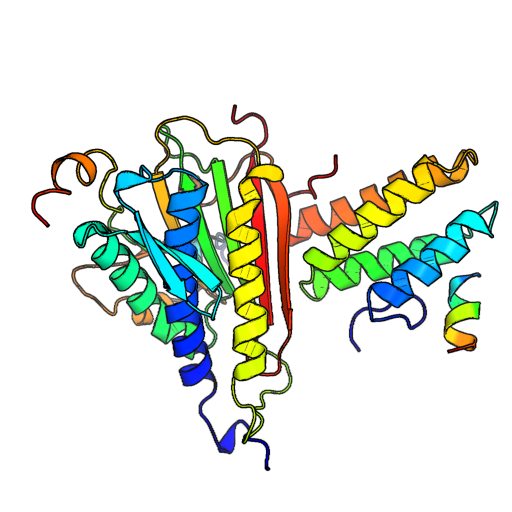1 -17.462 1.00 35.32 85 VAL C C 1
ATOM 1568 O O . VAL C 3 85 ? -45.225 17.391 -16.724 1.00 36.97 85 VAL C O 1
ATOM 1572 N N . VAL C 3 86 ? -45.805 16.672 -18.777 1.00 33.17 86 VAL C N 1
ATOM 1573 C CA . VAL C 3 86 ? -45.338 17.874 -19.457 1.00 30.51 86 VAL C CA 1
ATOM 1574 C C . VAL C 3 86 ? -46.496 18.850 -19.571 1.00 33.16 86 VAL C C 1
ATOM 1575 O O . VAL C 3 86 ? -47.594 18.468 -19.971 1.00 38.52 86 VAL C O 1
ATOM 1579 N N . ILE C 3 87 ? -46.245 20.104 -19.213 1.00 33.82 87 ILE C N 1
ATOM 1580 C CA . ILE C 3 87 ? -47.247 21.157 -19.330 1.00 36.41 87 ILE C CA 1
ATOM 1581 C C . ILE C 3 87 ? -46.869 22.087 -20.483 1.00 37.62 87 ILE C C 1
ATOM 1582 O O . ILE C 3 87 ? -45.790 22.687 -20.481 1.00 38.96 87 ILE C O 1
ATOM 1587 N N . LEU C 3 88 ? -47.757 22.185 -21.466 1.00 35.69 88 LEU C N 1
ATOM 1588 C CA . LEU C 3 88 ? -47.472 22.910 -22.701 1.00 36.38 88 LEU C CA 1
ATOM 1589 C C . LEU C 3 88 ? -48.258 24.210 -22.767 1.00 38.12 88 LEU C C 1
ATOM 1590 O O . LEU C 3 88 ? -49.407 24.265 -22.330 1.00 40.46 88 LEU C O 1
ATOM 1595 N N . ASP C 3 89 ? -47.642 25.255 -23.315 1.00 36.68 89 ASP C N 1
ATOM 1596 C CA . ASP C 3 89 ? -48.355 26.515 -23.523 1.00 40.90 89 ASP C CA 1
ATOM 1597 C C . ASP C 3 89 ? -49.197 26.501 -24.812 1.00 44.61 89 ASP C C 1
ATOM 1598 O O . ASP C 3 89 ? -49.224 25.495 -25.531 1.00 39.49 89 ASP C O 1
ATOM 1603 N N . LYS C 3 90 ? -49.875 27.613 -25.095 1.00 48.91 90 LYS C N 1
ATOM 1604 C CA . LYS C 3 90 ? -50.740 27.727 -26.272 1.00 50.82 90 LYS C CA 1
ATOM 1605 C C . LYS C 3 90 ? -49.987 27.535 -27.591 1.00 55.60 90 LYS C C 1
ATOM 1606 O O . LYS C 3 90 ? -50.595 27.236 -28.620 1.00 56.86 90 LYS C O 1
ATOM 1612 N N . GLU C 3 91 ? -48.668 27.717 -27.554 1.00 58.48 91 GLU C N 1
ATOM 1613 C CA . GLU C 3 91 ? -47.818 27.513 -28.727 1.00 63.15 91 GLU C CA 1
ATOM 1614 C C . GLU C 3 91 ? -47.305 26.074 -28.801 1.00 62.66 91 GLU C C 1
ATOM 1615 O O . GLU C 3 91 ? -46.545 25.724 -29.708 1.00 63.73 91 GLU C O 1
ATOM 1621 N N . HIS C 3 92 ? -47.732 25.247 -27.846 1.00 59.84 92 HIS C N 1
ATOM 1622 C CA . HIS C 3 92 ? -47.342 23.830 -27.766 1.00 60.51 92 HIS C CA 1
ATOM 1623 C C . HIS C 3 92 ? -45.884 23.649 -27.426 1.00 56.13 92 HIS C C 1
ATOM 1624 O O . HIS C 3 92 ? -45.255 22.662 -27.811 1.00 54.55 92 HIS C O 1
ATOM 1631 N N . ARG C 3 93 ? -45.341 24.615 -26.695 1.00 56.51 93 ARG C N 1
ATOM 1632 C CA . ARG C 3 93 ? -43.986 24.530 -26.176 1.00 57.51 93 ARG C CA 1
ATOM 1633 C C . ARG C 3 93 ? -44.067 24.147 -24.701 1.00 52.46 93 ARG C C 1
ATOM 1634 O O . ARG C 3 93 ? -44.925 24.663 -23.980 1.00 53.78 93 ARG C O 1
ATOM 1642 N N . PRO C 3 94 ? -43.187 23.235 -24.250 1.00 46.76 94 PRO C N 1
ATOM 1643 C CA . PRO C 3 94 ? -43.160 22.831 -22.847 1.00 42.68 94 PRO C CA 1
ATOM 1644 C C . PRO C 3 94 ? -42.745 23.984 -21.938 1.00 43.58 94 PRO C C 1
ATOM 1645 O O . PRO C 3 94 ? -41.723 24.623 -22.186 1.00 44.63 94 PRO C O 1
ATOM 1649 N N . VAL C 3 95 ? -43.539 24.253 -20.906 1.00 39.45 95 VAL C N 1
ATOM 1650 C CA . VAL C 3 95 ? -43.199 25.300 -19.940 1.00 39.07 95 VAL C CA 1
ATOM 1651 C C . VAL C 3 95 ? -42.796 24.714 -18.585 1.00 41.16 95 VAL C C 1
ATOM 1652 O O . VAL C 3 95 ? -42.048 25.333 -17.827 1.00 44.27 95 VAL C O 1
ATOM 1656 N N . GLU C 3 96 ? -43.287 23.508 -18.310 1.00 41.09 96 GLU C N 1
ATOM 1657 C CA . GLU C 3 96 ? -43.007 22.783 -17.079 1.00 38.22 96 GLU C CA 1
ATOM 1658 C C . GLU C 3 96 ? -42.994 21.282 -17.339 1.00 38.79 96 GLU C C 1
ATOM 1659 O O . GLU C 3 96 ? -43.743 20.778 -18.184 1.00 40.78 96 GLU C O 1
ATOM 1665 N N . LYS C 3 97 ? -42.144 20.576 -16.599 1.00 35.29 97 LYS C N 1
ATOM 1666 C CA . LYS C 3 97 ? -42.126 19.124 -16.612 1.00 35.27 97 LYS C CA 1
ATOM 1667 C C . LYS C 3 97 ? -42.091 18.623 -15.177 1.00 34.34 97 LYS C C 1
ATOM 1668 O O . LYS C 3 97 ? -41.220 19.023 -14.396 1.00 33.72 97 LYS C O 1
ATOM 1674 N N . PHE C 3 98 ? -43.043 17.762 -14.827 1.00 34.76 98 PHE C N 1
ATOM 1675 C CA . PHE C 3 98 ? -42.982 17.030 -13.566 1.00 35.25 98 PHE C CA 1
ATOM 1676 C C . PHE C 3 98 ? -42.416 15.638 -13.837 1.00 34.00 98 PHE C C 1
ATOM 1677 O O . PHE C 3 98 ? -43.092 14.781 -14.405 1.00 35.26 98 PHE C O 1
ATOM 1685 N N . VAL C 3 99 ? -41.162 15.435 -13.446 1.00 30.11 99 VAL C N 1
ATOM 1686 C CA . VAL C 3 99 ? -40.439 14.217 -13.788 1.00 28.74 99 VAL C CA 1
ATOM 1687 C C . VAL C 3 99 ? -40.368 13.264 -12.607 1.00 29.77 99 VAL C C 1
ATOM 1688 O O . VAL C 3 99 ? -39.795 13.587 -11.565 1.00 31.13 99 VAL C O 1
ATOM 1692 N N . PHE C 3 100 ? -40.955 12.087 -12.792 1.00 31.58 100 PHE C N 1
ATOM 1693 C CA . PHE C 3 100 ? -40.858 10.997 -11.834 1.00 31.70 100 PHE C CA 1
ATOM 1694 C C . PHE C 3 100 ? -39.800 10.017 -12.320 1.00 32.24 100 PHE C C 1
ATOM 1695 O O . PHE C 3 100 ? -40.050 9.217 -13.228 1.00 31.29 100 PHE C O 1
ATOM 1703 N N . GLU C 3 101 ? -38.614 10.101 -11.726 1.00 31.44 101 GLU C N 1
ATOM 1704 C CA . GLU C 3 101 ? -37.488 9.261 -12.127 1.00 32.41 101 GLU C CA 1
ATOM 1705 C C . GLU C 3 101 ? -37.463 7.998 -11.264 1.00 34.55 101 GLU C C 1
ATOM 1706 O O . GLU C 3 101 ? -37.379 8.073 -10.035 1.00 31.08 101 GLU C O 1
ATOM 1712 N N . ILE C 3 102 ? -37.549 6.845 -11.923 1.00 36.62 102 ILE C N 1
ATOM 1713 C CA . ILE C 3 102 ? -37.714 5.559 -11.245 1.00 38.48 102 ILE C CA 1
ATOM 1714 C C . ILE C 3 102 ? -36.436 4.716 -11.310 1.00 40.06 102 ILE C C 1
ATOM 1715 O O . ILE C 3 102 ? -35.833 4.564 -12.374 1.00 37.69 102 ILE C O 1
ATOM 1720 N N . THR C 3 103 ? -36.030 4.190 -10.157 1.00 43.23 103 THR C N 1
ATOM 1721 C CA . THR C 3 103 ? -34.853 3.329 -10.046 1.00 45.65 103 THR C CA 1
ATOM 1722 C C . THR C 3 103 ? -35.204 2.027 -9.309 1.00 48.02 103 THR C C 1
ATOM 1723 O O . THR C 3 103 ? -36.009 2.037 -8.372 1.00 46.54 103 THR C O 1
ATOM 1727 N N . GLN C 3 104 ? -34.611 0.915 -9.749 1.00 48.47 104 GLN C N 1
ATOM 1728 C CA . GLN C 3 104 ? -34.785 -0.372 -9.073 1.00 51.87 104 GLN C CA 1
ATOM 1729 C C . GLN C 3 104 ? -33.675 -0.619 -8.046 1.00 51.51 104 GLN C C 1
ATOM 1730 O O . GLN C 3 104 ? -32.492 -0.576 -8.393 1.00 51.30 104 GLN C O 1
ATOM 1736 N N . PRO C 3 105 ? -34.056 -0.877 -6.778 1.00 52.97 105 PRO C N 1
ATOM 1737 C CA . PRO C 3 105 ? -33.113 -1.160 -5.686 1.00 54.43 105 PRO C CA 1
ATOM 1738 C C . PRO C 3 105 ? -32.217 -2.375 -5.962 1.00 56.03 105 PRO C C 1
ATOM 1739 O O . PRO C 3 105 ? -32.632 -3.285 -6.682 1.00 54.82 105 PRO C O 1
ATOM 1743 N N . PRO C 3 106 ? -30.996 -2.396 -5.386 1.00 58.72 106 PRO C N 1
ATOM 1744 C CA . PRO C 3 106 ? -30.096 -3.541 -5.564 1.00 60.67 106 PRO C CA 1
ATOM 1745 C C . PRO C 3 106 ? -30.637 -4.801 -4.882 1.00 63.02 106 PRO C C 1
ATOM 1746 O O . PRO C 3 106 ? -30.471 -5.905 -5.405 1.00 63.93 106 PRO C O 1
ATOM 1750 N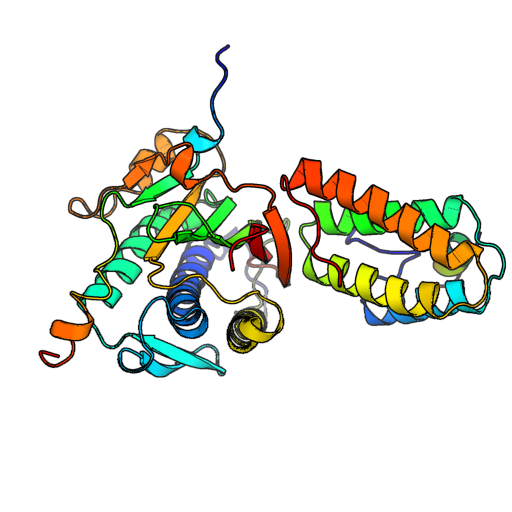 N . LEU C 3 107 ? -31.278 -4.621 -3.727 1.00 62.55 107 LEU C N 1
ATOM 1751 C CA . LEU C 3 107 ? -31.874 -5.721 -2.975 1.00 63.95 107 LEU C CA 1
ATOM 1752 C C . LEU C 3 107 ? -33.367 -5.471 -2.770 1.00 61.22 107 LEU C C 1
ATOM 1753 O O . LEU C 3 107 ? -33.763 -4.517 -2.093 1.00 63.22 107 LEU C O 1
ATOM 1758 N N . LEU C 3 108 ? -34.185 -6.333 -3.370 1.00 56.49 108 LEU C N 1
ATOM 1759 C CA . LEU C 3 108 ? -35.639 -6.246 -3.264 1.00 48.51 108 LEU C CA 1
ATOM 1760 C C . LEU C 3 108 ? -36.136 -7.118 -2.124 1.00 51.23 108 LEU C C 1
ATOM 1761 O O . LEU C 3 108 ? -35.860 -8.320 -2.088 1.00 53.16 108 LEU C O 1
ATOM 1766 N N . SER C 3 109 ? -36.864 -6.509 -1.194 1.00 50.94 109 SER C N 1
ATOM 1767 C CA . SER C 3 109 ? -37.457 -7.239 -0.074 1.00 53.73 109 SER C CA 1
ATOM 1768 C C . SER C 3 109 ? -38.635 -6.486 0.528 1.00 55.69 109 SER C C 1
ATOM 1769 O O . SER C 3 109 ? -38.725 -5.258 0.420 1.00 53.73 109 SER C O 1
ATOM 1772 N N . ILE C 3 110 ? -39.540 -7.239 1.146 1.00 56.20 110 ILE C N 1
ATOM 1773 C CA . ILE C 3 110 ? -40.674 -6.680 1.877 1.00 53.10 110 ILE C CA 1
ATOM 1774 C C . ILE C 3 110 ? -40.809 -7.404 3.211 1.00 51.32 110 ILE C C 1
ATOM 1775 O O . ILE C 3 110 ? -40.674 -8.628 3.276 1.00 53.81 110 ILE C O 1
ATOM 1780 N N . ASN C 3 111 ? -41.059 -6.637 4.269 1.00 45.94 111 ASN C N 1
ATOM 1781 C CA . ASN C 3 111 ? -41.347 -7.195 5.579 1.00 48.70 111 ASN C CA 1
ATOM 1782 C C . ASN C 3 111 ? -42.762 -7.771 5.612 1.00 48.17 111 ASN C C 1
ATOM 1783 O O . ASN C 3 111 ? -43.715 -7.096 5.224 1.00 48.17 111 ASN C O 1
ATOM 1788 N N . SER C 3 112 ? -42.888 -9.012 6.078 1.00 49.29 112 SER C N 1
ATOM 1789 C CA . SER C 3 112 ? -44.175 -9.722 6.126 1.00 52.46 112 SER C CA 1
ATOM 1790 C C . SER C 3 112 ? -45.269 -9.022 6.930 1.00 53.01 112 SER C C 1
ATOM 1791 O O . SER C 3 112 ? -46.453 -9.177 6.623 1.00 51.16 112 SER C O 1
ATOM 1794 N N . ASP C 3 113 ? -44.876 -8.276 7.964 1.00 54.39 113 ASP C N 1
ATOM 1795 C CA . ASP C 3 113 ? -45.839 -7.639 8.860 1.00 56.94 113 ASP C CA 1
ATOM 1796 C C . ASP C 3 113 ? -46.184 -6.218 8.422 1.00 52.93 113 ASP C C 1
ATOM 1797 O O . ASP C 3 113 ? -47.353 -5.900 8.203 1.00 53.04 113 ASP C O 1
ATOM 1802 N N . SER C 3 114 ? -45.168 -5.370 8.293 1.00 52.14 114 SER C N 1
ATOM 1803 C CA . SER C 3 114 ? -45.382 -3.964 7.966 1.00 50.86 114 SER C CA 1
ATOM 1804 C C . SER C 3 114 ? -45.628 -3.752 6.471 1.00 49.82 114 SER C C 1
ATOM 1805 O O . SER C 3 114 ? -46.096 -2.690 6.054 1.00 47.04 114 SER C O 1
ATOM 1808 N N . LEU C 3 115 ? -45.303 -4.769 5.675 1.00 49.52 115 LEU C N 1
ATOM 1809 C CA . LEU C 3 115 ? -45.559 -4.783 4.231 1.00 44.71 115 LEU C CA 1
ATOM 1810 C C . LEU C 3 115 ? -45.224 -3.470 3.525 1.00 45.54 115 LEU C C 1
ATOM 1811 O O . LEU C 3 115 ? -44.053 -3.126 3.373 1.00 47.32 115 LEU C O 1
ATOM 1816 N N . LEU C 3 116 ? -46.249 -2.737 3.104 1.00 43.75 116 LEU C N 1
ATOM 1817 C CA . LEU C 3 116 ? -46.042 -1.517 2.346 1.00 44.64 116 LEU C CA 1
ATOM 1818 C C . LEU C 3 116 ? -46.471 -0.268 3.111 1.00 45.79 116 LEU C C 1
ATOM 1819 O O . LEU C 3 116 ? -46.742 0.772 2.502 1.00 44.65 116 LEU C O 1
ATOM 1824 N N . SER C 3 117 ? -46.514 -0.370 4.439 1.00 46.82 117 SER C N 1
ATOM 1825 C CA . SER C 3 117 ? -46.830 0.775 5.295 1.00 48.82 117 SER C CA 1
ATOM 1826 C C . SER C 3 117 ? -45.847 1.934 5.132 1.00 50.53 117 SER C C 1
ATOM 1827 O O . SER C 3 117 ? -46.262 3.090 5.006 1.00 53.85 117 SER C O 1
ATOM 1830 N N . HIS C 3 118 ? -44.553 1.621 5.131 1.00 46.22 118 HIS C N 1
ATOM 1831 C CA . HIS C 3 118 ? -43.529 2.646 5.013 1.00 43.02 118 HIS C CA 1
ATOM 1832 C C . HIS C 3 118 ? -43.514 3.248 3.635 1.00 41.21 118 HIS C C 1
ATOM 1833 O O . HIS C 3 118 ? -43.422 4.466 3.493 1.00 39.30 118 HIS C O 1
ATOM 1840 N N . VAL C 3 119 ? -43.630 2.408 2.611 1.00 42.99 119 VAL C N 1
ATOM 1841 C CA . VAL C 3 119 ? -43.741 2.888 1.229 1.00 44.70 119 VAL C CA 1
ATOM 1842 C C . VAL C 3 119 ? -44.928 3.850 1.075 1.00 46.30 119 VAL C C 1
ATOM 1843 O O . VAL C 3 119 ? -44.828 4.864 0.380 1.00 43.71 119 VAL C O 1
ATOM 1847 N N . GLU C 3 120 ? -46.035 3.541 1.747 1.00 49.90 120 GLU C N 1
ATOM 1848 C CA . GLU C 3 120 ? -47.222 4.391 1.717 1.00 49.17 120 GLU C CA 1
ATOM 1849 C C . GLU C 3 120 ? -46.942 5.779 2.305 1.00 48.52 120 GLU C C 1
ATOM 1850 O O . GLU C 3 120 ? -47.393 6.787 1.752 1.00 47.31 120 GLU C O 1
ATOM 1856 N N . GLN C 3 121 ? -46.198 5.823 3.414 1.00 48.12 121 GLN C N 1
ATOM 1857 C CA . GLN C 3 121 ? -45.810 7.086 4.053 1.00 47.65 121 GLN C CA 1
ATOM 1858 C C . GLN C 3 121 ? -44.889 7.908 3.157 1.00 43.19 121 GLN C C 1
ATOM 1859 O O . GLN C 3 121 ? -45.073 9.117 3.000 1.00 42.97 121 GLN C O 1
ATOM 1865 N N . LEU C 3 122 ? -43.896 7.241 2.577 1.00 41.66 122 LEU C N 1
ATOM 1866 C CA . LEU C 3 122 ? -42.940 7.883 1.680 1.00 41.77 122 LEU C CA 1
ATOM 1867 C C . LEU C 3 122 ? -43.623 8.521 0.460 1.00 44.88 122 LEU C C 1
ATOM 1868 O O . LEU C 3 122 ? -43.235 9.608 0.020 1.00 47.23 122 LEU C O 1
ATOM 1873 N N . LEU C 3 123 ? -44.651 7.852 -0.059 1.00 42.70 123 LEU C N 1
ATOM 1874 C CA . LEU C 3 123 ? -45.426 8.365 -1.186 1.00 41.73 123 LEU C CA 1
ATOM 1875 C C . LEU C 3 123 ? -46.332 9.543 -0.807 1.00 42.68 123 LEU C C 1
ATOM 1876 O O . LEU C 3 123 ? -46.608 10.414 -1.643 1.00 41.19 123 LEU C O 1
ATOM 1881 N N . ALA C 3 124 ? -46.792 9.572 0.443 1.00 42.35 124 ALA C N 1
ATOM 1882 C CA . ALA C 3 124 ? -47.610 10.681 0.925 1.00 41.45 124 ALA C CA 1
ATOM 1883 C C . ALA C 3 124 ? -46.833 11.995 0.875 1.00 44.18 124 ALA C C 1
ATOM 1884 O O . ALA C 3 124 ? -47.393 13.046 0.541 1.00 47.60 124 ALA C O 1
ATOM 1886 N N . ALA C 3 125 ? -45.539 11.920 1.190 1.00 39.64 125 ALA C N 1
ATOM 1887 C CA . ALA C 3 125 ? -44.662 13.088 1.184 1.00 35.81 125 ALA C CA 1
ATOM 1888 C C . ALA C 3 125 ? -44.479 13.685 -0.210 1.00 36.09 125 ALA C C 1
ATOM 1889 O O . ALA C 3 125 ? -44.240 14.884 -0.340 1.00 40.20 125 ALA C O 1
ATOM 1891 N N . PHE C 3 126 ? -44.583 12.850 -1.241 1.00 35.41 126 PHE C N 1
ATOM 1892 C CA . PHE C 3 126 ? -44.623 13.336 -2.623 1.00 36.90 126 PHE C CA 1
ATOM 1893 C C . PHE C 3 126 ? -45.889 14.155 -2.847 1.00 37.20 126 PHE C C 1
ATOM 1894 O O . PHE C 3 126 ? -45.828 15.262 -3.381 1.00 37.67 126 PHE C O 1
ATOM 1902 N N . ILE C 3 127 ? -47.029 13.611 -2.416 1.00 37.28 127 ILE C N 1
ATOM 1903 C CA . ILE C 3 127 ? -48.325 14.286 -2.550 1.00 38.33 127 ILE C CA 1
ATOM 1904 C C . ILE C 3 127 ? -48.333 15.644 -1.842 1.00 41.49 127 ILE C C 1
ATOM 1905 O O . ILE C 3 127 ? -48.829 16.625 -2.394 1.00 45.28 127 ILE C O 1
ATOM 1910 N N . LEU C 3 128 ? -47.779 15.696 -0.630 1.00 41.90 128 LEU C N 1
ATOM 1911 C CA . LEU C 3 128 ? -47.724 16.941 0.138 1.00 40.93 128 LEU C CA 1
ATOM 1912 C C . LEU C 3 128 ? -46.844 17.981 -0.546 1.00 39.99 128 LEU C C 1
ATOM 1913 O O . LEU C 3 128 ? -47.203 19.154 -0.609 1.00 44.50 128 LEU C O 1
ATOM 1918 N N . LYS C 3 129 ? -45.700 17.546 -1.066 1.00 37.68 129 LYS C N 1
ATOM 1919 C CA . LYS C 3 129 ? -44.820 18.435 -1.819 1.00 40.16 129 LYS C CA 1
ATOM 1920 C C . LYS C 3 129 ? -45.508 19.026 -3.045 1.00 38.90 129 LYS C C 1
ATOM 1921 O O . LYS C 3 129 ? -45.368 20.215 -3.313 1.00 43.63 129 LYS C O 1
ATOM 1927 N N . ILE C 3 130 ? -46.251 18.202 -3.781 1.00 37.08 130 ILE C N 1
ATOM 1928 C CA . ILE C 3 130 ? -46.992 18.683 -4.946 1.00 38.40 130 ILE C CA 1
ATOM 1929 C C . ILE C 3 130 ? -48.035 19.734 -4.544 1.00 39.76 130 ILE C C 1
ATOM 1930 O O . ILE C 3 130 ? -48.162 20.775 -5.199 1.00 36.71 130 ILE C O 1
ATOM 1935 N N . SER C 3 131 ? -48.755 19.470 -3.453 1.00 41.37 131 SER C N 1
ATOM 1936 C CA . SER C 3 131 ? -49.852 20.340 -3.031 1.00 43.96 131 SER C CA 1
ATOM 1937 C C . SER C 3 131 ? -49.401 21.761 -2.670 1.00 45.62 131 SER C C 1
ATOM 1938 O O . SER C 3 131 ? -50.184 22.705 -2.789 1.00 50.61 131 SER C O 1
ATOM 1941 N N . VAL C 3 132 ? -48.145 21.909 -2.248 1.00 40.35 132 VAL C N 1
ATOM 1942 C CA . VAL C 3 132 ? -47.592 23.227 -1.911 1.00 38.57 132 VAL C CA 1
ATOM 1943 C C . VAL C 3 132 ? -46.523 23.714 -2.900 1.00 40.63 132 VAL C C 1
ATOM 1944 O O . VAL C 3 132 ? -45.886 24.744 -2.676 1.00 38.97 132 VAL C O 1
ATOM 1948 N N . CYS C 3 133 ? -46.347 22.994 -4.008 1.00 44.18 133 CYS C N 1
ATOM 1949 C CA . CYS C 3 133 ? -45.272 23.309 -4.955 1.00 41.40 133 CYS C CA 1
ATOM 1950 C C . CYS C 3 133 ? -45.444 24.653 -5.683 1.00 43.69 133 CYS C C 1
ATOM 1951 O O . CYS C 3 133 ? -44.522 25.113 -6.360 1.00 45.61 133 CYS C O 1
ATOM 1954 N N . ASP C 3 134 ? -46.610 25.275 -5.528 1.00 46.27 134 ASP C N 1
ATOM 1955 C CA . ASP C 3 134 ? -46.866 26.612 -6.077 1.00 54.20 134 ASP C CA 1
ATOM 1956 C C . ASP C 3 134 ? -45.909 27.664 -5.519 1.00 56.63 134 ASP C C 1
ATOM 1957 O O . ASP C 3 134 ? -45.471 28.557 -6.245 1.00 59.18 134 ASP C O 1
ATOM 1962 N N . ALA C 3 135 ? -45.594 27.539 -4.230 1.00 54.86 135 ALA C N 1
ATOM 1963 C CA . ALA C 3 135 ? -44.704 28.459 -3.528 1.00 51.69 135 ALA C CA 1
ATOM 1964 C C . ALA C 3 135 ? -43.274 28.481 -4.075 1.00 51.43 135 ALA C C 1
ATOM 1965 O O . ALA C 3 135 ? -42.565 29.471 -3.904 1.00 58.38 135 ALA C O 1
ATOM 1967 N N . VAL C 3 136 ? -42.850 27.399 -4.723 1.00 47.48 136 VAL C N 1
ATOM 1968 C CA . VAL C 3 136 ? -41.485 27.320 -5.258 1.00 46.58 136 VAL C CA 1
ATOM 1969 C C . VAL C 3 136 ? -41.418 27.433 -6.780 1.00 46.44 136 VAL C C 1
ATOM 1970 O O . VAL C 3 136 ? -40.327 27.420 -7.353 1.00 46.98 136 VAL C O 1
ATOM 1974 N N . LEU C 3 137 ? -42.574 27.540 -7.431 1.00 44.68 137 LEU C N 1
ATOM 1975 C CA . LEU C 3 137 ? -42.614 27.563 -8.892 1.00 42.64 137 LEU C CA 1
ATOM 1976 C C . LEU C 3 137 ? -43.211 28.848 -9.433 1.00 45.20 137 LEU C C 1
ATOM 1977 O O . LEU C 3 137 ? -44.104 29.436 -8.818 1.00 44.68 137 LEU C O 1
ATOM 1982 N N . ASP C 3 138 ? -42.712 29.275 -10.590 1.00 50.33 138 ASP C N 1
ATOM 1983 C CA . ASP C 3 138 ? -43.283 30.413 -11.300 1.00 58.77 138 ASP C CA 1
ATOM 1984 C C . ASP C 3 138 ? -44.641 30.042 -11.883 1.00 59.57 138 ASP C C 1
ATOM 1985 O O . ASP C 3 138 ? -44.861 28.900 -12.294 1.00 60.64 138 ASP C O 1
ATOM 1990 N N . HIS C 3 139 ? -45.546 31.012 -11.907 1.00 61.37 139 HIS C N 1
ATOM 1991 C CA . HIS C 3 139 ? -46.914 30.801 -12.369 1.00 65.24 139 HIS C CA 1
ATOM 1992 C C . HIS C 3 139 ? -46.922 30.599 -13.854 1.00 58.48 139 HIS C C 1
ATOM 1993 O O . HIS C 3 139 ? -46.229 31.310 -14.584 1.00 60.62 139 HIS C O 1
ATOM 2000 N N . ASN C 3 140 ? -47.687 29.608 -14.306 1.00 51.51 140 ASN C N 1
ATOM 2001 C CA . ASN C 3 140 ? -47.761 29.239 -15.722 1.00 44.95 140 ASN C CA 1
ATOM 2002 C C . ASN C 3 140 ? -48.475 30.286 -16.576 1.00 44.09 140 ASN C C 1
ATOM 2003 O O . ASN C 3 140 ? -49.322 31.020 -16.066 1.00 43.08 140 ASN C O 1
ATOM 2008 N N . PRO C 3 141 ? -48.135 30.359 -17.884 1.00 44.05 141 PRO C N 1
ATOM 2009 C CA . PRO C 3 141 ? -48.877 31.229 -18.799 1.00 42.99 141 PRO C CA 1
ATOM 2010 C C . PRO C 3 141 ? -50.306 30.720 -19.003 1.00 46.65 141 PRO C C 1
ATOM 2011 O O . PRO C 3 141 ? -50.555 29.519 -18.853 1.00 48.27 141 PRO C O 1
ATOM 2015 N N . PRO C 3 142 ? -51.242 31.621 -19.355 1.00 49.33 142 PRO C N 1
ATOM 2016 C CA . PRO C 3 142 ? -52.647 31.217 -19.439 1.00 46.92 142 PRO C CA 1
ATOM 2017 C C . PRO C 3 142 ? -52.867 30.152 -20.504 1.00 46.65 142 PRO C C 1
ATOM 2018 O O . PRO C 3 142 ? -52.158 30.135 -21.512 1.00 48.21 142 PRO C O 1
ATOM 2022 N N . GLY C 3 143 ? -53.832 29.269 -20.264 1.00 46.07 143 GLY C N 1
ATOM 2023 C CA . GLY C 3 143 ? -54.301 28.322 -21.274 1.00 46.33 143 GLY C CA 1
ATOM 2024 C C . GLY C 3 143 ? -53.360 27.170 -21.568 1.00 48.70 143 GLY C C 1
ATOM 2025 O O . GLY C 3 143 ? -53.279 26.703 -22.704 1.00 51.01 143 GLY C O 1
ATOM 2026 N N . CYS C 3 144 ? -52.653 26.704 -20.546 1.00 49.36 144 CYS C N 1
ATOM 2027 C CA . CYS C 3 144 ? -51.751 25.575 -20.716 1.00 48.23 144 CYS C CA 1
ATOM 2028 C C . CYS C 3 144 ? -52.504 24.255 -20.767 1.00 48.46 144 CYS C C 1
ATOM 2029 O O . CYS C 3 144 ? -53.555 24.101 -20.142 1.00 53.57 144 CYS C O 1
ATOM 2032 N N . THR C 3 145 ? -51.964 23.320 -21.540 1.00 43.24 145 THR C N 1
ATOM 2033 C CA . THR C 3 145 ? -52.472 21.957 -21.590 1.00 41.01 145 THR C CA 1
ATOM 2034 C C . THR C 3 145 ? -51.381 21.036 -21.051 1.00 40.24 145 THR C C 1
ATOM 2035 O O . THR C 3 145 ? -50.333 21.509 -20.614 1.00 41.69 145 THR C O 1
ATOM 2039 N N . PHE C 3 146 ? -51.617 19.729 -21.081 1.00 37.52 146 PHE C N 1
ATOM 2040 C CA . PHE C 3 146 ? -50.607 18.786 -20.624 1.00 37.61 146 PHE C CA 1
ATOM 2041 C C . PHE C 3 146 ? -50.496 17.565 -21.517 1.00 40.45 146 PHE C C 1
ATOM 2042 O O . PHE C 3 146 ? -51.379 17.290 -22.331 1.00 41.25 146 PHE C O 1
ATOM 2050 N N . THR C 3 147 ? -49.395 16.842 -21.351 1.00 39.11 147 THR C N 1
ATOM 2051 C CA . THR C 3 147 ? -49.232 15.525 -21.947 1.00 39.69 147 THR C CA 1
ATOM 2052 C C . THR C 3 147 ? -48.365 14.644 -21.049 1.00 38.62 147 THR C C 1
ATOM 2053 O O . THR C 3 147 ? -47.682 15.141 -20.155 1.00 40.28 147 THR C O 1
ATOM 2057 N N . VAL C 3 148 ? -48.408 13.338 -21.279 1.00 39.07 148 VAL C N 1
ATOM 2058 C CA . VAL C 3 148 ? -47.595 12.409 -20.509 1.00 38.40 148 VAL C CA 1
ATOM 2059 C C . VAL C 3 148 ? -46.536 11.760 -21.389 1.00 39.85 148 VAL C C 1
ATOM 2060 O O . VAL C 3 148 ? -46.844 11.164 -22.420 1.00 41.49 148 VAL C O 1
ATOM 2064 N N . LEU C 3 149 ? -45.284 11.900 -20.971 1.00 37.52 149 LEU C N 1
ATOM 2065 C CA . LEU C 3 149 ? -44.164 11.297 -21.671 1.00 34.16 149 LEU C CA 1
ATOM 2066 C C . LEU C 3 149 ? -43.601 10.161 -20.838 1.00 34.25 149 LEU C C 1
ATOM 2067 O O . LEU C 3 149 ? -43.482 10.278 -19.618 1.00 35.47 149 LEU C O 1
ATOM 2072 N N . VAL C 3 150 ? -43.284 9.051 -21.496 1.00 36.65 150 VAL C N 1
ATOM 2073 C CA . VAL C 3 150 ? -42.706 7.894 -20.823 1.00 36.17 150 VAL C CA 1
ATOM 2074 C C . VAL C 3 150 ? -41.356 7.588 -21.448 1.00 37.42 150 VAL C C 1
ATOM 2075 O O . VAL C 3 150 ? -41.266 7.323 -22.651 1.00 34.98 150 VAL C O 1
ATOM 2079 N N . HIS C 3 151 ? -40.314 7.658 -20.621 1.00 36.65 151 HIS C N 1
ATOM 2080 C CA . HIS C 3 151 ? -38.948 7.383 -21.047 1.00 36.28 151 HIS C CA 1
ATOM 2081 C C . HIS C 3 151 ? -38.622 5.958 -20.713 1.00 38.92 151 HIS C C 1
ATOM 2082 O O . HIS C 3 151 ? -38.510 5.604 -19.538 1.00 40.42 151 HIS C O 1
ATOM 2089 N N . THR C 3 152 ? -38.481 5.115 -21.732 1.00 40.50 152 THR C N 1
ATOM 2090 C CA . THR C 3 152 ? -38.140 3.707 -21.503 1.00 44.23 152 THR C CA 1
ATOM 2091 C C . THR C 3 152 ? -36.631 3.562 -21.341 1.00 47.75 152 THR C C 1
ATOM 2092 O O . THR C 3 152 ? -35.887 4.488 -21.666 1.00 48.76 152 THR C O 1
ATOM 2096 N N . ARG C 3 153 ? -36.179 2.410 -20.844 1.00 51.44 153 ARG C N 1
ATOM 2097 C CA . ARG C 3 153 ? -34.768 2.235 -20.477 1.00 56.70 153 ARG C CA 1
ATOM 2098 C C . ARG C 3 153 ? -33.822 2.027 -21.657 1.00 67.56 153 ARG C C 1
ATOM 2099 O O . ARG C 3 153 ? -32.624 2.303 -21.555 1.00 71.27 153 ARG C O 1
ATOM 2107 N N . GLU C 3 154 ? -34.357 1.547 -22.772 1.00 73.57 154 GLU C N 1
ATOM 2108 C CA . GLU C 3 154 ? -33.575 1.439 -23.998 1.00 82.20 154 GLU C CA 1
ATOM 2109 C C . GLU C 3 154 ? -34.450 1.658 -25.225 1.00 87.19 154 GLU C C 1
ATOM 2110 O O . GLU C 3 154 ? -35.671 1.476 -25.170 1.00 83.74 154 GLU C O 1
ATOM 2116 N N . ALA C 3 155 ? -33.815 2.068 -26.321 1.00 94.93 155 ALA C N 1
ATOM 2117 C CA . ALA C 3 155 ? -34.491 2.205 -27.603 1.00 100.53 155 ALA C CA 1
ATOM 2118 C C . ALA C 3 155 ? -34.776 0.816 -28.167 1.00 107.19 155 ALA C C 1
ATOM 2119 O O . ALA C 3 155 ? -33.866 0.113 -28.615 1.00 109.06 155 ALA C O 1
ATOM 2121 N N . ALA C 3 156 ? -36.043 0.416 -28.105 1.00 112.25 156 ALA C N 1
ATOM 2122 C CA . ALA C 3 156 ? -36.476 -0.890 -28.597 1.00 119.57 156 ALA C CA 1
ATOM 2123 C C . ALA C 3 156 ? -37.918 -0.830 -29.086 1.00 124.99 156 ALA C C 1
ATOM 2124 O O . ALA C 3 156 ? -38.694 0.028 -28.661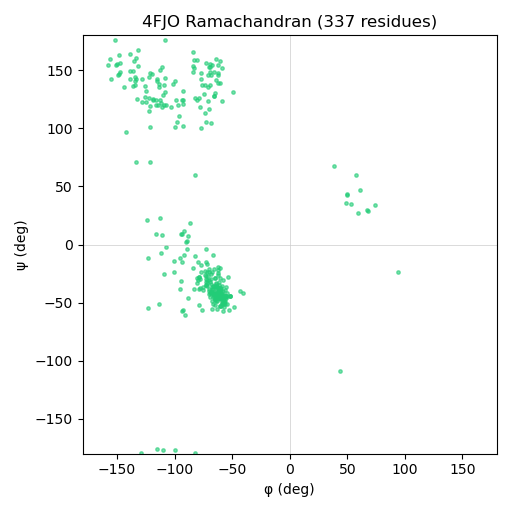 1.00 124.58 156 ALA C O 1
ATOM 2126 N N . THR C 3 157 ? -38.264 -1.736 -29.996 1.00 130.16 157 THR C N 1
ATOM 2127 C CA . THR C 3 157 ? -39.647 -1.894 -30.432 1.00 132.94 157 THR C CA 1
ATOM 2128 C C . THR C 3 157 ? -40.373 -2.899 -29.535 1.00 132.87 157 THR C C 1
ATOM 2129 O O . THR C 3 157 ? -41.573 -3.126 -29.686 1.00 133.54 157 THR C O 1
ATOM 2133 N N . ARG C 3 158 ? -39.626 -3.490 -28.600 1.00 132.11 158 ARG C N 1
ATOM 2134 C CA . ARG C 3 158 ? -40.177 -4.350 -27.554 1.00 132.07 158 ARG C CA 1
ATOM 2135 C C . ARG C 3 158 ? -41.137 -3.562 -26.656 1.00 128.38 158 ARG C C 1
ATOM 2136 O O . ARG C 3 158 ? -42.219 -4.046 -26.313 1.00 130.26 158 ARG C O 1
ATOM 2144 N N . ASN C 3 159 ? -40.732 -2.348 -26.287 1.00 121.96 159 ASN C N 1
ATOM 2145 C CA . ASN C 3 159 ? -41.556 -1.462 -25.462 1.00 115.25 159 ASN C CA 1
ATOM 2146 C C . ASN C 3 159 ? -42.660 -0.743 -26.243 1.00 107.13 159 ASN C C 1
ATOM 2147 O O . ASN C 3 159 ? -43.702 -0.399 -25.679 1.00 103.88 159 ASN C O 1
ATOM 2152 N N . MET C 3 160 ? -42.429 -0.522 -27.537 1.00 104.19 160 MET C N 1
ATOM 2153 C CA . MET C 3 160 ? -43.442 0.050 -28.434 1.00 101.99 160 MET C CA 1
ATOM 2154 C C . MET C 3 160 ? -44.597 -0.934 -28.648 1.00 100.95 160 MET C C 1
ATOM 2155 O O . MET C 3 160 ? -45.720 -0.528 -28.951 1.00 101.55 160 MET C O 1
ATOM 2160 N N . GLU C 3 161 ? -44.309 -2.225 -28.489 1.00 96.97 161 GLU C N 1
ATOM 2161 C CA . GLU C 3 161 ? -45.331 -3.266 -28.534 1.00 92.98 161 GLU C CA 1
ATOM 2162 C C . GLU C 3 161 ? -46.088 -3.334 -27.209 1.00 84.78 161 GLU C C 1
ATOM 2163 O O . GLU C 3 161 ? -47.320 -3.269 -27.189 1.00 83.09 161 GLU C O 1
ATOM 2169 N N . LYS C 3 162 ? -45.338 -3.444 -26.111 1.00 78.60 162 LYS C N 1
ATOM 2170 C CA . LYS C 3 162 ? -45.898 -3.675 -24.774 1.00 73.68 162 LYS C CA 1
ATOM 2171 C C . LYS C 3 162 ? -46.808 -2.560 -24.261 1.00 66.05 162 LYS C C 1
ATOM 2172 O O . LYS C 3 162 ? -47.635 -2.790 -23.382 1.00 65.57 162 LYS C O 1
ATOM 2178 N N . ILE C 3 163 ? -46.655 -1.360 -24.811 1.00 60.97 163 ILE C N 1
ATOM 2179 C CA . ILE C 3 163 ? -47.440 -0.204 -24.376 1.00 55.45 163 ILE C CA 1
ATOM 2180 C C . ILE C 3 163 ? -48.823 -0.105 -25.042 1.00 54.35 163 ILE C C 1
ATOM 2181 O O . ILE C 3 163 ? -49.718 0.557 -24.517 1.00 53.67 163 ILE C O 1
ATOM 2186 N N . GLN C 3 164 ? -48.998 -0.775 -26.181 1.00 55.82 164 GLN C N 1
ATOM 2187 C CA . GLN C 3 164 ? -50.263 -0.721 -26.923 1.00 58.19 164 GLN C CA 1
ATOM 2188 C C . GLN C 3 164 ? -51.291 -1.704 -26.352 1.00 60.83 164 GLN C C 1
ATOM 2189 O O . GLN C 3 164 ? -51.763 -2.607 -27.047 1.00 64.11 164 GLN C O 1
ATOM 2195 N N . VAL C 3 165 ? -51.631 -1.510 -25.080 1.00 60.50 165 VAL C N 1
ATOM 2196 C CA . VAL C 3 165 ? -52.598 -2.349 -24.371 1.00 62.10 165 VAL C CA 1
ATOM 2197 C C . VAL C 3 165 ? -54.027 -2.064 -24.853 1.00 65.95 165 VAL C C 1
ATOM 2198 O O . VAL C 3 165 ? -54.862 -2.972 -24.912 1.00 69.92 165 VAL C O 1
ATOM 2202 N N . ILE C 3 166 ? -54.293 -0.802 -25.193 1.00 64.33 166 ILE C N 1
ATOM 2203 C CA . ILE C 3 166 ? -55.604 -0.360 -25.669 1.00 61.22 166 ILE C CA 1
ATOM 2204 C C . ILE C 3 166 ? -55.497 0.089 -27.126 1.00 67.89 166 ILE C C 1
ATOM 2205 O O . ILE C 3 166 ? -54.740 1.010 -27.448 1.00 69.20 166 ILE C O 1
ATOM 2210 N N . LYS C 3 167 ? -56.256 -0.570 -27.999 1.00 75.64 167 LYS C N 1
ATOM 2211 C CA . LYS C 3 167 ? -56.191 -0.317 -29.443 1.00 81.11 167 LYS C CA 1
ATOM 2212 C C . LYS C 3 167 ? -56.774 1.032 -29.867 1.00 79.40 167 LYS C C 1
ATOM 2213 O O . LYS C 3 167 ? -56.359 1.597 -30.881 1.00 80.34 167 LYS C O 1
ATOM 2219 N N . ASP C 3 168 ? -57.725 1.546 -29.089 1.00 75.69 168 ASP C N 1
ATOM 2220 C CA . ASP C 3 168 ? -58.303 2.860 -29.360 1.00 73.25 168 ASP C CA 1
ATOM 2221 C C . ASP C 3 168 ? -57.522 3.982 -28.665 1.00 65.76 168 ASP C C 1
ATOM 2222 O O . ASP C 3 168 ? -57.892 5.154 -28.752 1.00 64.56 168 ASP C O 1
ATOM 2227 N N . PHE C 3 169 ? -56.431 3.606 -27.998 1.00 58.70 169 PHE C N 1
ATOM 2228 C CA . PHE C 3 169 ? -55.550 4.549 -27.316 1.00 50.04 169 PHE C CA 1
ATOM 2229 C C . PHE C 3 169 ? -54.079 4.245 -27.641 1.00 48.81 169 PHE C C 1
ATOM 2230 O O . PHE C 3 169 ? -53.334 3.762 -26.784 1.00 52.20 169 PHE C O 1
ATOM 2238 N N . PRO C 3 170 ? -53.650 4.527 -28.886 1.00 44.34 170 PRO C N 1
ATOM 2239 C CA . PRO C 3 170 ? -52.292 4.159 -29.276 1.00 42.48 170 PRO C CA 1
ATOM 2240 C C . PRO C 3 170 ? -51.219 5.171 -28.856 1.00 44.62 170 PRO C C 1
ATOM 2241 O O . PRO C 3 170 ? -51.519 6.345 -28.609 1.00 44.75 170 PRO C O 1
ATOM 2245 N N . TRP C 3 171 ? -49.978 4.700 -28.779 1.00 45.00 171 TRP C N 1
ATOM 2246 C CA . TRP C 3 171 ? -48.841 5.545 -28.435 1.00 40.49 171 TRP C CA 1
ATOM 2247 C C . TRP C 3 171 ? -47.919 5.691 -29.601 1.00 45.44 171 TRP C C 1
ATOM 2248 O O . TRP C 3 171 ? -47.810 4.796 -30.441 1.00 49.29 171 TRP C O 1
ATOM 2259 N N . ILE C 3 172 ? -47.247 6.833 -29.660 1.00 44.94 172 ILE C N 1
ATOM 2260 C CA . ILE C 3 172 ? -46.260 7.101 -30.692 1.00 43.70 172 ILE C CA 1
ATOM 2261 C C . ILE C 3 172 ? -44.997 7.637 -30.026 1.00 46.01 172 ILE C C 1
ATOM 2262 O O . ILE C 3 172 ? -45.017 7.982 -28.841 1.00 46.56 172 ILE C O 1
ATOM 2267 N N . LEU C 3 173 ? -43.903 7.690 -30.781 1.00 45.28 173 LEU C N 1
ATOM 2268 C CA . LEU C 3 173 ? -42.683 8.323 -30.298 1.00 39.98 173 LEU C CA 1
ATOM 2269 C C . LEU C 3 173 ? -42.900 9.824 -30.176 1.00 40.54 173 LEU C C 1
ATOM 2270 O O . LEU C 3 173 ? -43.638 10.420 -30.968 1.00 40.42 173 LEU C O 1
ATOM 2275 N N . ALA C 3 174 ? -42.267 10.423 -29.172 1.00 37.56 174 ALA C N 1
ATOM 2276 C CA . ALA C 3 174 ? -42.243 11.874 -29.037 1.00 39.05 174 ALA C CA 1
ATOM 2277 C C . ALA C 3 174 ? -41.322 12.481 -30.092 1.00 42.14 174 ALA C C 1
ATOM 2278 O O . ALA C 3 174 ? -40.424 11.807 -30.601 1.00 40.00 174 ALA C O 1
ATOM 2280 N N . ASP C 3 175 ? -41.558 13.746 -30.427 1.00 43.29 175 ASP C N 1
ATOM 2281 C CA . ASP C 3 175 ? -40.669 14.483 -31.326 1.00 42.86 175 ASP C CA 1
ATOM 2282 C C . ASP C 3 175 ? -39.866 15.552 -30.570 1.00 44.65 175 ASP C C 1
ATOM 2283 O O . ASP C 3 175 ? -40.062 15.756 -29.365 1.00 42.41 175 ASP C O 1
ATOM 2288 N N . GLU C 3 176 ? -38.963 16.222 -31.285 1.00 46.17 17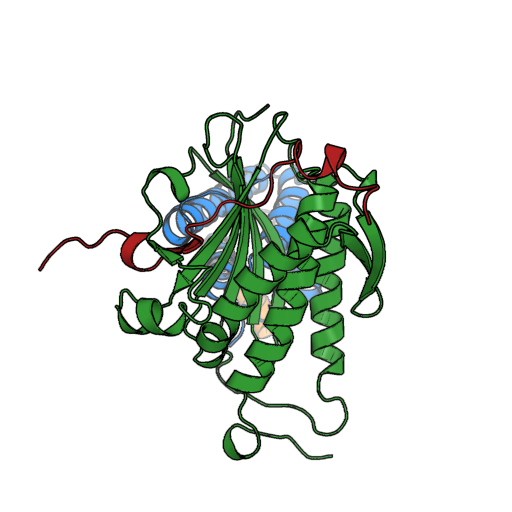6 GLU C N 1
ATOM 2289 C CA . GLU C 3 176 ? -38.119 17.267 -30.705 1.00 44.53 176 GLU C CA 1
ATOM 2290 C C . GLU C 3 176 ? -38.941 18.310 -29.960 1.00 47.08 176 GLU C C 1
ATOM 2291 O O . GLU C 3 176 ? -38.581 18.704 -28.852 1.00 47.85 176 GLU C O 1
ATOM 2297 N N . GLN C 3 177 ? -40.046 18.745 -30.564 1.00 49.65 177 GLN C N 1
ATOM 2298 C CA . GLN C 3 177 ? -40.879 19.786 -29.974 1.00 53.26 177 GLN C CA 1
ATOM 2299 C C . GLN C 3 177 ? -41.518 19.364 -28.646 1.00 52.40 177 GLN C C 1
ATOM 2300 O O . GLN C 3 177 ? -41.697 20.196 -27.756 1.00 52.39 177 GLN C O 1
ATOM 2306 N N . ASP C 3 178 ? -41.849 18.076 -28.522 1.00 49.89 178 ASP C N 1
ATOM 2307 C CA . ASP C 3 178 ? -42.413 17.514 -27.292 1.00 45.11 178 ASP C CA 1
ATOM 2308 C C . ASP C 3 178 ? -41.434 17.551 -26.123 1.00 41.16 178 ASP C C 1
ATOM 2309 O O . ASP C 3 178 ? -41.818 17.865 -24.997 1.00 38.14 178 ASP C O 1
ATOM 2314 N N . VAL C 3 179 ? -40.176 17.207 -26.393 1.00 43.23 179 VAL C N 1
ATOM 2315 C CA . VAL C 3 179 ? -39.183 17.019 -25.331 1.00 41.39 179 VAL C CA 1
ATOM 2316 C C . VAL C 3 179 ? -38.332 18.248 -25.061 1.00 43.98 179 VAL C C 1
ATOM 2317 O O . VAL C 3 179 ? -38.023 18.534 -23.905 1.00 48.72 179 VAL C O 1
ATOM 2321 N N . HIS C 3 180 ? -37.964 18.976 -26.115 1.00 40.34 180 HIS C N 1
ATOM 2322 C CA . HIS C 3 180 ? -37.026 20.093 -25.983 1.00 41.89 180 HIS C CA 1
ATOM 2323 C C . HIS C 3 180 ? -37.558 21.229 -25.163 1.00 42.78 180 HIS C C 1
ATOM 2324 O O . HIS C 3 180 ? -38.646 21.749 -25.418 1.00 43.80 180 HIS C O 1
ATOM 2331 N N . MET C 3 181 ? -36.768 21.629 -24.176 1.00 43.36 181 MET C N 1
ATOM 2332 C CA . MET C 3 181 ? -37.113 22.748 -23.325 1.00 44.27 181 MET C CA 1
ATOM 2333 C C . MET C 3 181 ? -35.976 23.754 -23.352 1.00 45.01 181 MET C C 1
ATOM 2334 O O . MET C 3 181 ? -34.814 23.381 -23.197 1.00 48.35 181 MET C O 1
ATOM 2339 N N . HIS C 3 182 ? -36.318 25.023 -23.556 1.00 43.99 182 HIS C N 1
ATOM 2340 C CA . HIS C 3 182 ? -35.324 26.093 -23.633 1.00 47.38 182 HIS C CA 1
ATOM 2341 C C . HIS C 3 182 ? -34.836 26.527 -22.271 1.00 46.17 182 HIS C C 1
ATOM 2342 O O . HIS C 3 182 ? -35.636 26.871 -21.397 1.00 40.34 182 HIS C O 1
ATOM 2349 N N . ASP C 3 183 ? -33.512 26.506 -22.096 1.00 49.34 183 ASP C N 1
ATOM 2350 C CA . ASP C 3 183 ? -32.832 26.919 -20.852 1.00 54.72 183 ASP C CA 1
ATOM 2351 C C . ASP C 3 183 ? -33.545 26.530 -19.551 1.00 50.05 183 ASP C C 1
ATOM 2352 O O . ASP C 3 183 ? -34.010 27.397 -18.808 1.00 51.83 183 ASP C O 1
ATOM 2357 N N . PRO C 3 184 ? -33.617 25.222 -19.265 1.00 46.34 184 PRO C N 1
ATOM 2358 C CA . PRO C 3 184 ? -34.398 24.740 -18.133 1.00 43.62 184 PRO C CA 1
ATOM 2359 C C . PRO C 3 184 ? -33.709 24.947 -16.786 1.00 42.44 184 PRO C C 1
ATOM 2360 O O . PRO C 3 184 ? -32.487 24.821 -16.681 1.00 40.74 184 PRO C O 1
ATOM 2364 N N . ARG C 3 185 ? -34.502 25.275 -15.773 1.00 42.68 185 ARG C N 1
ATOM 2365 C CA . ARG C 3 185 ? -34.016 25.375 -14.402 1.00 45.53 185 ARG C CA 1
ATOM 2366 C C . ARG C 3 185 ? -34.659 24.275 -13.554 1.00 42.31 185 ARG C C 1
ATOM 2367 O O . ARG C 3 185 ? -35.844 23.982 -13.691 1.00 42.10 185 ARG C O 1
ATOM 2375 N N . LEU C 3 186 ? -33.861 23.660 -12.694 1.00 40.26 186 LEU C N 1
ATOM 2376 C CA . LEU C 3 186 ? -34.267 22.459 -11.967 1.00 39.41 186 LEU C CA 1
ATOM 2377 C C . LEU C 3 186 ? -34.736 22.764 -10.546 1.00 34.46 186 LEU C C 1
ATOM 2378 O O . LEU C 3 186 ? -34.001 23.377 -9.766 1.00 32.28 186 LEU C O 1
ATOM 2383 N N . ILE C 3 187 ? -35.958 22.338 -10.220 1.00 30.94 187 ILE C N 1
ATOM 2384 C CA . ILE C 3 187 ? -36.495 22.461 -8.860 1.00 31.18 187 ILE C CA 1
ATOM 2385 C C . ILE C 3 187 ? -36.858 21.075 -8.338 1.00 33.61 187 ILE C C 1
ATOM 2386 O O . ILE C 3 187 ? -37.897 20.519 -8.709 1.00 34.57 187 ILE C O 1
ATOM 2391 N N . PRO C 3 188 ? -35.991 20.500 -7.486 1.00 35.89 188 PRO C N 1
ATOM 2392 C CA . PRO C 3 188 ? -36.285 19.180 -6.917 1.00 33.41 188 PRO C CA 1
ATOM 2393 C C . PRO C 3 188 ? -37.446 19.280 -5.936 1.00 33.57 188 PRO C C 1
ATOM 2394 O O . PRO C 3 188 ? -37.669 20.349 -5.369 1.00 35.35 188 PRO C O 1
ATOM 2398 N N . LEU C 3 189 ? -38.189 18.189 -5.753 1.00 33.23 189 LEU C N 1
ATOM 2399 C CA . LEU C 3 189 ? -39.305 18.192 -4.802 1.00 34.90 189 LEU C CA 1
ATOM 2400 C C . LEU C 3 189 ? -39.205 17.119 -3.725 1.00 36.38 189 LEU C C 1
ATOM 2401 O O . LEU C 3 189 ? -39.260 17.434 -2.540 1.00 40.14 189 LEU C O 1
ATOM 2406 N N . LYS C 3 190 ? -39.063 15.860 -4.133 1.00 34.39 190 LYS C N 1
ATOM 2407 C CA . LYS C 3 190 ? -39.004 14.763 -3.175 1.00 35.96 190 LYS C CA 1
ATOM 2408 C C . LYS C 3 190 ? -38.266 13.543 -3.705 1.00 36.17 190 LYS C C 1
ATOM 2409 O O . LYS C 3 190 ? -38.383 13.190 -4.879 1.00 35.79 190 LYS C O 1
ATOM 2415 N N . THR C 3 191 ? -37.513 12.906 -2.815 1.00 37.91 191 THR C N 1
ATOM 2416 C CA . THR C 3 191 ? -36.830 11.651 -3.098 1.00 37.13 191 THR C CA 1
ATOM 2417 C C . THR C 3 191 ? -37.283 10.594 -2.092 1.00 38.29 191 THR C C 1
ATOM 2418 O O . THR C 3 191 ? -37.531 10.903 -0.925 1.00 39.94 191 THR C O 1
ATOM 2422 N N . MET C 3 192 ? -37.405 9.352 -2.548 1.00 38.67 192 MET C N 1
ATOM 2423 C CA . MET C 3 192 ? -37.653 8.230 -1.646 1.00 37.78 192 MET C CA 1
ATOM 2424 C C . MET C 3 192 ? -36.734 7.063 -1.966 1.00 40.28 192 MET C C 1
ATOM 2425 O O . MET C 3 192 ? -36.439 6.786 -3.131 1.00 41.78 192 MET C O 1
ATOM 2430 N N . THR C 3 193 ? -36.277 6.389 -0.920 1.00 41.52 193 THR C N 1
ATOM 2431 C CA . THR C 3 193 ? -35.563 5.133 -1.079 1.00 41.08 193 THR C CA 1
ATOM 2432 C C . THR C 3 193 ? -36.241 4.051 -0.234 1.00 43.95 193 THR C C 1
ATOM 2433 O O . THR C 3 193 ? -36.637 4.299 0.908 1.00 45.22 193 THR C O 1
ATOM 2437 N N . SER C 3 194 ? -36.397 2.867 -0.823 1.00 44.85 194 SER C N 1
ATOM 2438 C CA . SER C 3 194 ? -36.989 1.716 -0.143 1.00 43.49 194 SER C CA 1
ATOM 2439 C C . SER C 3 194 ? -36.423 0.423 -0.723 1.00 42.41 194 SER C C 1
ATOM 2440 O O . SER C 3 194 ? -35.648 0.451 -1.677 1.00 39.05 194 SER C O 1
ATOM 2443 N N . ASP C 3 195 ? -36.810 -0.711 -0.148 1.00 47.94 195 ASP C N 1
ATOM 2444 C CA . ASP C 3 195 ? -36.410 -2.011 -0.681 1.00 49.29 195 ASP C CA 1
ATOM 2445 C C . ASP C 3 195 ? -37.395 -2.524 -1.737 1.00 49.47 195 ASP C C 1
ATOM 2446 O O . ASP C 3 195 ? -37.276 -3.657 -2.205 1.00 51.24 195 ASP C O 1
ATOM 2451 N N . ILE C 3 196 ? -38.349 -1.670 -2.111 1.00 47.93 196 ILE C N 1
ATOM 2452 C CA . ILE C 3 196 ? -39.356 -1.977 -3.127 1.00 47.34 196 ILE C CA 1
ATOM 2453 C C . ILE C 3 196 ? -39.147 -1.082 -4.353 1.00 47.93 196 ILE C C 1
ATOM 2454 O O . ILE C 3 196 ? -39.085 -1.572 -5.485 1.00 46.93 196 ILE C O 1
ATOM 2459 N N . LEU C 3 197 ? -39.054 0.228 -4.126 1.00 46.88 197 LEU C N 1
ATOM 2460 C CA . LEU C 3 197 ? -38.779 1.173 -5.205 1.00 48.71 197 LEU C CA 1
ATOM 2461 C C . LEU C 3 197 ? -38.001 2.406 -4.751 1.00 47.01 197 LEU C C 1
ATOM 2462 O O . LEU C 3 197 ? -38.153 2.883 -3.623 1.00 43.09 197 LEU C O 1
ATOM 2467 N N . LYS C 3 198 ? -37.153 2.891 -5.651 1.00 47.38 198 LYS C N 1
ATOM 2468 C CA . LYS C 3 198 ? -36.501 4.177 -5.517 1.00 45.91 198 LYS C CA 1
ATOM 2469 C C . LYS C 3 198 ? -37.099 5.087 -6.570 1.00 42.49 198 LYS C C 1
ATOM 2470 O O . LYS C 3 198 ? -37.176 4.720 -7.748 1.00 41.09 198 LYS C O 1
ATOM 2476 N N . MET C 3 199 ? -37.546 6.263 -6.148 1.00 43.36 199 MET C N 1
ATOM 2477 C CA . MET C 3 199 ? -37.967 7.283 -7.097 1.00 44.59 199 MET C CA 1
ATOM 2478 C C . MET C 3 199 ? -37.751 8.680 -6.539 1.00 43.08 199 MET C C 1
ATOM 2479 O O . MET C 3 199 ? -37.705 8.878 -5.319 1.00 40.96 199 MET C O 1
ATOM 2484 N N . GLN C 3 200 ? -37.596 9.638 -7.448 1.00 41.90 200 GLN C N 1
ATOM 2485 C CA . GLN C 3 200 ? -37.564 11.044 -7.084 1.00 37.93 200 GLN C CA 1
ATOM 2486 C C . GLN C 3 200 ? -38.406 11.864 -8.044 1.00 34.87 200 GLN C C 1
ATOM 2487 O O . GLN C 3 200 ? -38.560 11.507 -9.215 1.00 33.04 200 GLN C O 1
ATOM 2493 N N . LEU C 3 201 ? -38.966 12.950 -7.518 1.00 33.16 201 LEU C N 1
ATOM 2494 C CA . LEU C 3 201 ? -39.741 13.896 -8.300 1.00 30.70 201 LEU C CA 1
ATOM 2495 C C . LEU C 3 201 ? -39.039 15.243 -8.295 1.00 31.06 201 LEU C C 1
ATOM 2496 O O . LEU C 3 201 ? -38.742 15.805 -7.232 1.00 31.31 201 LEU C O 1
ATOM 2501 N N . TYR C 3 202 ? -38.769 15.745 -9.494 1.00 29.32 202 TYR C N 1
ATOM 2502 C CA . TYR C 3 202 ? -38.208 17.071 -9.665 1.00 30.83 202 TYR C CA 1
ATOM 2503 C C . TYR C 3 202 ? -38.956 17.783 -10.785 1.00 33.19 202 TYR C C 1
ATOM 2504 O O . TYR C 3 202 ? -39.581 17.133 -11.630 1.00 32.19 202 TYR C O 1
ATOM 2513 N N . VAL C 3 203 ? -38.903 19.113 -10.775 1.00 31.94 203 VAL C N 1
ATOM 2514 C CA . VAL C 3 203 ? -39.561 19.920 -11.798 1.00 33.90 203 VAL C CA 1
ATOM 2515 C C . VAL C 3 203 ? -38.526 20.651 -12.645 1.00 35.07 203 VAL C C 1
ATOM 2516 O O . VAL C 3 203 ? -37.565 21.210 -12.118 1.00 37.23 203 VAL C O 1
ATOM 2520 N N . GLU C 3 204 ? -38.728 20.626 -13.958 1.00 36.95 204 GLU C N 1
ATOM 2521 C CA . GLU C 3 204 ? -37.965 21.462 -14.872 1.00 39.16 204 GLU C CA 1
ATOM 2522 C C . GLU C 3 204 ? -38.872 22.546 -15.424 1.00 37.46 204 GLU C C 1
ATOM 2523 O O . GLU C 3 204 ? -39.895 22.259 -16.037 1.00 39.37 204 GLU C O 1
ATOM 2529 N N . GLU C 3 205 ? -38.514 23.796 -15.170 1.00 42.23 205 GLU C N 1
ATOM 2530 C CA . GLU C 3 205 ? -39.223 24.913 -15.777 1.00 47.83 205 GLU C CA 1
ATOM 2531 C C . GLU C 3 205 ? -38.263 25.760 -16.588 1.00 49.63 205 GLU C C 1
ATOM 2532 O O . GLU C 3 205 ? -37.082 25.858 -16.260 1.00 44.29 205 GLU C O 1
ATOM 2538 N N . ARG C 3 206 ? -38.771 26.339 -17.668 1.00 59.78 206 ARG C N 1
ATOM 2539 C CA . ARG C 3 206 ? -37.970 27.205 -18.515 1.00 70.27 206 ARG C CA 1
ATOM 2540 C C . ARG C 3 206 ? -37.879 28.591 -17.896 1.00 78.95 206 ARG C C 1
ATOM 2541 O O . ARG C 3 206 ? -38.711 28.962 -17.065 1.00 76.03 206 ARG C O 1
ATOM 2549 N N . ALA C 3 207 ? -36.857 29.341 -18.291 1.00 92.89 207 ALA C N 1
ATOM 2550 C CA . ALA C 3 207 ? -36.761 30.755 -17.944 1.00 106.29 207 ALA C CA 1
ATOM 2551 C C . ALA C 3 207 ? -37.574 31.587 -18.940 1.00 118.25 207 ALA C C 1
ATOM 2552 O O . ALA C 3 207 ? -37.781 31.171 -20.085 1.00 115.05 207 ALA C O 1
ATOM 2554 N N . HIS C 3 208 ? -38.031 32.756 -18.490 1.00 134.60 208 HIS C N 1
ATOM 2555 C CA . HIS C 3 208 ? -38.847 33.682 -19.296 1.00 145.85 208 HIS C CA 1
ATOM 2556 C C . HIS C 3 208 ? -40.122 33.060 -19.816 1.00 148.84 208 HIS C C 1
ATOM 2557 O O . HIS C 3 208 ? -40.339 32.986 -21.031 1.00 150.38 208 HIS C O 1
ATOM 2564 N N . LYS C 3 209 ? -40.974 32.608 -18.895 1.00 144.66 209 LYS C N 1
ATOM 2565 C CA . LYS C 3 209 ? -42.273 32.023 -19.254 1.00 140.06 209 LYS C CA 1
ATOM 2566 C C . LYS C 3 209 ? -43.462 32.894 -18.822 1.00 141.17 209 LYS C C 1
ATOM 2567 O O . LYS C 3 209 ? -44.610 32.604 -19.175 1.00 141.97 209 LYS C O 1
ATOM 2573 N N . ASN C 3 210 ? -43.168 33.957 -18.068 1.00 140.31 210 ASN C N 1
ATOM 2574 C CA . ASN C 3 210 ? -44.170 34.886 -17.518 1.00 139.83 210 ASN C CA 1
ATOM 2575 C C . ASN C 3 210 ? -45.138 34.242 -16.519 1.00 138.19 210 ASN C C 1
ATOM 2576 O O . ASN C 3 210 ? -46.158 33.665 -16.900 1.00 137.72 210 ASN C O 1
ATOM 2581 N N . GLY D 4 1 ? -22.815 2.528 -35.427 1.00 76.36 1865 GLY D N 1
ATOM 2582 C CA . GLY D 4 1 ? -23.584 2.908 -36.647 1.00 75.22 1865 GLY D CA 1
ATOM 2583 C C . GLY D 4 1 ? -24.257 4.267 -36.530 1.00 71.06 1865 GLY D C 1
ATOM 2584 O O . GLY D 4 1 ? -23.589 5.287 -36.323 1.00 69.11 1865 GLY D O 1
ATOM 2585 N N . SER D 4 2 ? -25.583 4.267 -36.649 1.00 68.22 1866 SER D N 1
ATOM 2586 C CA . SER D 4 2 ? -26.379 5.493 -36.688 1.00 63.58 1866 SER D CA 1
ATOM 2587 C C . SER D 4 2 ? -26.442 6.269 -35.375 1.00 61.22 1866 SER D C 1
ATOM 2588 O O . SER D 4 2 ? -26.386 5.690 -34.287 1.00 59.47 1866 SER D O 1
ATOM 2591 N N . PHE D 4 3 ? -26.554 7.591 -35.503 1.00 58.94 1867 PHE D N 1
ATOM 2592 C CA . PHE D 4 3 ? -26.989 8.441 -34.407 1.00 54.24 1867 PHE D CA 1
ATOM 2593 C C . PHE D 4 3 ? -28.478 8.188 -34.190 1.00 51.99 1867 PHE D C 1
ATOM 2594 O O . PHE D 4 3 ? -29.282 8.330 -35.121 1.00 50.68 1867 PHE D O 1
ATOM 2602 N N . THR D 4 4 ? -28.838 7.799 -32.969 1.00 48.56 1868 THR D N 1
ATOM 2603 C CA . THR D 4 4 ? -30.240 7.607 -32.617 1.00 50.48 1868 THR D CA 1
ATOM 2604 C C . THR D 4 4 ? -30.643 8.606 -31.538 1.00 51.01 1868 THR D C 1
ATOM 2605 O O . THR D 4 4 ? -30.057 8.617 -30.452 1.00 49.74 1868 THR D O 1
ATOM 2609 N N . PRO D 4 5 ? -31.637 9.462 -31.844 1.00 50.91 1869 PRO D N 1
ATOM 2610 C CA . PRO D 4 5 ? -32.100 10.506 -30.932 1.00 49.64 1869 PRO D CA 1
ATOM 2611 C C . PRO D 4 5 ? -32.671 9.957 -29.629 1.00 47.34 1869 PRO D C 1
ATOM 2612 O O . PRO D 4 5 ? -33.157 8.831 -29.592 1.00 45.85 1869 PRO D O 1
ATOM 2616 N N . ARG D 4 6 ? -32.613 10.772 -28.580 1.00 50.90 1870 ARG D N 1
ATOM 2617 C CA . ARG D 4 6 ? -33.183 10.445 -27.273 1.00 49.97 1870 ARG D CA 1
ATOM 2618 C C . ARG D 4 6 ? -34.662 10.053 -27.389 1.00 51.15 1870 ARG D C 1
ATOM 2619 O O . ARG D 4 6 ? -35.177 9.283 -26.575 1.00 51.21 1870 ARG D O 1
ATOM 2627 N N . THR D 4 7 ? -35.328 10.582 -28.415 1.00 50.02 1871 THR D N 1
ATOM 2628 C CA . THR D 4 7 ? -36.753 10.353 -28.645 1.00 50.13 1871 THR D CA 1
ATOM 2629 C C . THR D 4 7 ? -37.072 8.944 -29.147 1.00 52.13 1871 THR D C 1
ATOM 2630 O O . THR D 4 7 ? -38.241 8.591 -29.307 1.00 55.53 1871 THR D O 1
ATOM 2634 N N . ALA D 4 8 ? -36.039 8.142 -29.393 1.00 49.77 1872 ALA D N 1
ATOM 2635 C CA . ALA D 4 8 ? -36.223 6.745 -29.778 1.00 43.25 1872 ALA D CA 1
ATOM 2636 C C . ALA D 4 8 ? -36.687 5.908 -28.592 1.00 44.17 1872 ALA D C 1
ATOM 2637 O O . ALA D 4 8 ? -37.158 4.786 -28.772 1.00 44.92 1872 ALA D O 1
ATOM 2639 N N . HIS D 4 9 ? -36.549 6.457 -27.384 1.00 42.89 1873 HIS D N 1
ATOM 2640 C CA . HIS D 4 9 ? -37.023 5.788 -26.175 1.00 42.00 1873 HIS D CA 1
ATOM 2641 C C . HIS D 4 9 ? -37.987 6.621 -25.362 1.00 41.73 1873 HIS D C 1
ATOM 2642 O O . HIS D 4 9 ? -38.175 6.383 -24.164 1.00 41.85 1873 HIS D O 1
ATOM 2649 N N . ILE D 4 10 ? -38.610 7.608 -26.001 1.00 40.03 1874 ILE D N 1
ATOM 2650 C CA . ILE D 4 10 ? -39.627 8.418 -25.331 1.00 38.67 1874 ILE D CA 1
ATOM 2651 C C . ILE D 4 10 ? -40.962 8.263 -26.051 1.00 38.79 1874 ILE D C 1
ATOM 2652 O O . ILE D 4 10 ? -41.052 8.510 -27.258 1.00 42.41 1874 ILE D O 1
ATOM 2657 N N . LEU D 4 11 ? -41.987 7.861 -25.303 1.00 34.96 1875 LEU D N 1
ATOM 2658 C CA . LEU D 4 11 ? -43.308 7.585 -25.871 1.00 33.85 1875 LEU D CA 1
ATOM 2659 C C . LEU D 4 11 ? -44.371 8.546 -25.348 1.00 32.56 1875 LEU D C 1
ATOM 2660 O O . LEU D 4 11 ? -44.373 8.902 -24.170 1.00 33.34 1875 LEU D O 1
ATOM 2665 N N . LYS D 4 12 ? -45.277 8.960 -26.230 1.00 32.40 1876 LYS D N 1
ATOM 2666 C CA . LYS D 4 12 ? -46.440 9.738 -25.813 1.00 34.82 1876 LYS D CA 1
ATOM 2667 C C . LYS D 4 12 ? -47.746 9.186 -26.402 1.00 36.71 1876 LYS D C 1
ATOM 2668 O O . LYS D 4 12 ? -47.728 8.540 -27.457 1.00 36.43 1876 LYS D O 1
ATOM 2674 N N . PRO D 4 13 ? -48.880 9.420 -25.708 1.00 34.42 1877 PRO D N 1
ATOM 2675 C CA . PRO D 4 13 ? -50.175 9.055 -26.275 1.00 36.59 1877 PRO D CA 1
ATOM 2676 C C . PRO D 4 13 ? -50.411 9.796 -27.584 1.00 42.05 1877 PRO D C 1
ATOM 2677 O O . PRO D 4 13 ? -50.079 10.978 -27.686 1.00 42.70 1877 PRO D O 1
ATOM 2681 N N . LEU D 4 14 ? -50.958 9.101 -28.577 1.00 44.02 1878 LEU D N 1
ATOM 2682 C CA . LEU D 4 14 ? -51.348 9.741 -29.825 1.00 41.02 1878 LEU D CA 1
ATOM 2683 C C . LEU D 4 14 ? -52.464 10.737 -29.563 1.00 41.67 1878 LEU D C 1
ATOM 2684 O O . LEU D 4 14 ? -52.456 11.843 -30.101 1.00 42.24 1878 LEU D O 1
ATOM 2689 N N . MET D 4 15 ? -53.417 10.334 -28.725 1.00 45.54 1879 MET D N 1
ATOM 2690 C CA . MET D 4 15 ? -54.556 11.168 -28.370 1.00 48.92 1879 MET D CA 1
ATOM 2691 C C . MET D 4 15 ? -54.157 12.250 -27.378 1.00 45.41 1879 MET D C 1
ATOM 2692 O O . MET D 4 15 ? -53.400 11.998 -26.440 1.00 43.47 1879 MET D O 1
ATOM 2697 N N . SER D 4 16 ? -54.663 13.458 -27.601 1.00 45.42 1880 SER D N 1
ATOM 2698 C CA . SER D 4 16 ? -54.490 14.558 -26.660 1.00 46.49 1880 SER D CA 1
ATOM 2699 C C . SER D 4 16 ? -55.545 14.453 -25.564 1.00 47.18 1880 SER D C 1
ATOM 2700 O O . SER D 4 16 ? -56.631 13.920 -25.804 1.00 50.50 1880 SER D O 1
ATOM 2703 N N . PRO D 4 17 ? -55.233 14.958 -24.355 1.00 44.57 1881 PRO D N 1
ATOM 2704 C CA . PRO D 4 17 ? -56.245 14.954 -23.296 1.00 43.13 1881 PRO D CA 1
ATOM 2705 C C . PRO D 4 17 ? -57.431 15.851 -23.669 1.00 44.26 1881 PRO D C 1
ATOM 2706 O O . PRO D 4 17 ? -57.283 16.722 -24.534 1.00 41.63 1881 PRO D O 1
ATOM 2710 N N . PRO D 4 18 ? -58.603 15.638 -23.032 1.00 42.66 1882 PRO D N 1
ATOM 2711 C CA . PRO D 4 18 ? -59.758 16.460 -23.390 1.00 41.85 1882 PRO D CA 1
ATOM 2712 C C . PRO D 4 18 ? -59.487 17.914 -23.031 1.00 44.00 1882 PRO D C 1
ATOM 2713 O O . PRO D 4 18 ? -58.860 18.188 -22.004 1.00 44.04 1882 PRO D O 1
ATOM 2717 N N . SER D 4 19 ? -59.938 18.833 -23.878 1.00 43.33 1883 SER D N 1
ATOM 2718 C CA . SER D 4 19 ? -59.622 20.242 -23.694 1.00 42.38 1883 SER D CA 1
ATOM 2719 C C . SER D 4 19 ? -60.330 20.831 -22.479 1.00 43.57 1883 SER D C 1
ATOM 2720 O O . SER D 4 19 ? -61.362 20.322 -22.041 1.00 42.39 1883 SER D O 1
ATOM 2723 N N . ARG D 4 20 ? -59.747 21.899 -21.938 1.00 45.67 1884 ARG D N 1
ATOM 2724 C CA . ARG D 4 20 ? -60.348 22.688 -20.871 1.00 46.53 1884 ARG D CA 1
ATOM 2725 C C . ARG D 4 20 ? -61.770 23.103 -21.253 1.00 44.28 1884 ARG D C 1
ATOM 2726 O O . ARG D 4 20 ? -62.691 23.012 -20.439 1.00 42.71 1884 ARG D O 1
ATOM 2734 N N . GLU D 4 21 ? -61.927 23.547 -22.500 1.00 44.84 1885 GLU D N 1
ATOM 2735 C CA . GLU D 4 21 ? -63.215 23.960 -23.054 1.00 47.83 1885 GLU D CA 1
ATOM 2736 C C . GLU D 4 21 ? -64.242 22.828 -23.021 1.00 48.34 1885 GLU D C 1
ATOM 2737 O O . GLU D 4 21 ? -65.343 23.009 -22.497 1.00 48.96 1885 GLU D O 1
ATOM 2743 N N . GLU D 4 22 ? -63.866 21.670 -23.570 1.00 49.47 1886 GLU D N 1
ATOM 2744 C CA A GLU D 4 22 ? -64.753 20.515 -23.598 0.50 53.44 1886 GLU D CA 1
ATOM 2745 C CA B GLU D 4 22 ? -64.712 20.471 -23.586 0.50 53.71 1886 GLU D CA 1
ATOM 2746 C C . GLU D 4 22 ? -65.208 20.144 -22.187 1.00 52.40 1886 GLU D C 1
ATOM 2747 O O . GLU D 4 22 ? -66.398 19.951 -21.954 1.00 54.24 1886 GLU D O 1
ATOM 2758 N N . ILE D 4 23 ? -64.264 20.075 -21.258 1.00 51.67 1887 ILE D N 1
ATOM 2759 C CA . ILE D 4 23 ? -64.531 19.637 -19.894 1.00 53.02 1887 ILE D CA 1
ATOM 2760 C C . ILE D 4 23 ? -65.444 20.576 -19.103 1.00 52.36 1887 ILE D C 1
ATOM 2761 O O . ILE D 4 23 ? -66.357 20.119 -18.421 1.00 52.13 1887 ILE D O 1
ATOM 2766 N N . VAL D 4 24 ? -65.213 21.880 -19.229 1.00 52.73 1888 VAL D N 1
ATOM 2767 C CA . VAL D 4 24 ? -66.040 22.895 -18.567 1.00 50.59 1888 VAL D CA 1
ATOM 2768 C C . VAL D 4 24 ? -67.487 22.853 -19.070 1.00 52.02 1888 VAL D C 1
ATOM 2769 O O . VAL D 4 24 ? -68.437 22.890 -18.281 1.00 55.03 1888 VAL D O 1
ATOM 2773 N N . ALA D 4 25 ? -67.642 22.751 -20.383 1.00 50.56 1889 ALA D N 1
ATOM 2774 C CA . ALA D 4 25 ? -68.955 22.778 -21.013 1.00 50.08 1889 ALA D CA 1
ATOM 2775 C C . ALA D 4 25 ? -69.785 21.527 -20.740 1.00 49.75 1889 ALA D C 1
ATOM 2776 O O . ALA D 4 25 ? -71.012 21.569 -20.803 1.00 51.91 1889 ALA D O 1
ATOM 2778 N N . THR D 4 26 ? -69.117 20.417 -20.432 1.00 52.65 1890 THR D N 1
ATOM 2779 C CA . THR D 4 26 ? -69.801 19.132 -20.275 1.00 57.11 1890 THR D CA 1
ATOM 2780 C C . THR D 4 26 ? -69.726 18.557 -18.861 1.00 59.86 1890 THR D C 1
ATOM 2781 O O . THR D 4 26 ? -70.131 17.414 -18.637 1.00 62.26 1890 THR D O 1
ATOM 2785 N N . LEU D 4 27 ? -69.225 19.344 -17.910 1.00 61.89 1891 LEU D N 1
ATOM 2786 C CA . LEU D 4 27 ? -69.092 18.891 -16.518 1.00 63.86 1891 LEU D CA 1
ATOM 2787 C C . LEU D 4 27 ? -70.441 18.547 -15.878 1.00 71.74 1891 LEU D C 1
ATOM 2788 O O . LEU D 4 27 ? -70.557 17.553 -15.160 1.00 74.16 1891 LEU D O 1
ATOM 2793 N N . LEU D 4 28 ? -71.456 19.359 -16.155 1.00 75.70 1892 LEU D N 1
ATOM 2794 C CA . LEU D 4 28 ? -72.764 19.192 -15.527 1.00 79.50 1892 LEU D CA 1
ATOM 2795 C C . LEU D 4 28 ? -73.693 18.218 -16.258 1.00 83.58 1892 LEU D C 1
ATOM 2796 O O . LEU D 4 28 ? -74.909 18.226 -16.051 1.00 85.67 1892 LEU D O 1
ATOM 2801 N N . ASP D 4 29 ? -73.108 17.376 -17.104 1.00 85.36 1893 ASP D N 1
ATOM 2802 C CA . ASP D 4 29 ? -73.809 16.222 -17.659 1.00 88.10 1893 ASP D CA 1
ATOM 2803 C C . ASP D 4 29 ? -73.556 15.006 -16.763 1.00 95.25 1893 ASP D C 1
ATOM 2804 O O . ASP D 4 29 ? -74.188 13.958 -16.933 1.00 96.07 1893 ASP D O 1
ATOM 2809 N N . HIS D 4 30 ? -72.636 15.173 -15.809 1.00 101.31 1894 HIS D N 1
ATOM 2810 C CA . HIS D 4 30 ? -72.193 14.123 -14.874 1.00 107.38 1894 HIS D CA 1
ATOM 2811 C C . HIS D 4 30 ? -71.831 12.827 -15.546 1.00 107.01 1894 HIS D C 1
ATOM 2812 O O . HIS D 4 30 ? -70.723 12.672 -16.059 1.00 105.57 1894 HIS D O 1
#

Sequence (347 aa):
AAPNLAGAVEEFSDVKTLLKEWITTISDPMEEDILQVVRYCTDLIEEKDLEKLDLVIKYMKRLMQQSVESVWNMAFDFILDNVQVVLQQTYGSTLKVTSFFDKKRSERMTTLTRQDLNFGQVVADVLSEFLEVAVHLILYVREVYPVGIFQKRKKYNVPVQMSCHPELNQYIQDTLHCVKPLLEKNDVEKVVVVILDKEHRPVEKFVFEITQPPLLSINSDSLLSHVEQLLAAFILKISVCDAVLDHNPPGCTFTVLVHTREAATRNMEKIQVIKDFPWILADEQDVHMHDPRLIPLKTMTSDILKMQLYVEERAHKNGSFTPRTAHILKPLMSPPSREEEIVATLLDH

B-factor: mean 56.27, std 24.5, range [11.15, 194.9]

Foldseek 3Di:
DAQDQVPHRDLVVVLVVLLCQLVVDLADDPVNLVSLLVSLLRCVVVPNVVSSCVNLVSLCVRLVVDPRPVSNVSSVVSQVSSQVSCCVSPVGGDDDD/DVVVVVVVPD/DDKDFVVRDLLLLVQLVVVLVLVLQLLQQLCDQLVLDPQVQWDWDAALNAIGIGGPDVVVSVVSNLQSVLCSVCSSVVFFQWKWKFKADPVRATFKIKIKGWDADPTAMADPPCGCVVVSVQSNQVVVLSNPVPVVDDRADPNIHIDIDTDTPDDDCVSLVSSPPDVVDHDDDDDCRNPDDAAWDKAWGHWDDDSSITIGIIMIGHPPRD/DDDDDPCVPDDDDPDDPDDPVRCVVCVVVD

Solvent-accessible surface area: 17612 Å² total; per-residue (Å²): 148,63,20,46,2,3,12,2,68,118,44,80,72,0,80,91,18,0,111,65,0,4,92,92,46,74,105,20,122,106,96,2,12,78,26,0,22,170,3,0,27,47,0,1,108,82,66,25,1,32,38,0,17,75,0,0,120,15,0,46,140,21,0,97,125,25,146,54,84,60,0,63,129,10,4,64,93,0,25,90,46,0,34,91,22,0,101,136,70,28,36,2,41,4,38,30,139,68,21,0,75,138,47,106,93,102,184,209,92,83,50,51,180,149,82,53,75,8,19,101,28,19,1,63,23,0,11,115,0,1,43,6,0,3,6,3,0,0,60,12,17,115,3,7,51,93,64,6,19,99,143,125,136,72,40,133,16,59,2,28,23,9,59,8,72,78,0,47,94,16,2,95,24,1,5,92,0,0,69,45,0,8,43,111,43,13,1,51,36,0,4,0,0,0,20,5,136,104,119,113,6,0,0,15,0,6,1,6,10,36,89,9,144,108,32,18,7,67,38,117,61,97,52,68,110,4,75,125,42,0,10,26,0,0,94,83,0,48,98,2,63,98,74,8,73,148,32,21,105,34,6,66,3,11,4,1,0,12,2,98,95,61,34,102,82,2,54,129,75,0,64,68,47,190,135,10,43,5,64,80,6,75,114,100,18,8,98,15,120,93,22,94,0,12,12,11,47,26,3,92,17,71,13,2,43,4,3,1,3,0,16,4,25,34,181,10,158,136,105,182,91,64,132,21,26,42,0,0,36,3,89,93,94,18,16,50,66,128,72,0,84,83,40,36,154,114,166

Radius of gyration: 21.89 Å; Cα contacts (8 Å, |Δi|>4): 553; chains: 4; bounding box: 66×54×52 Å

Nearest PDB structures (foldseek):
  4fjo-assembly3_C  TM=1.005E+00  e=1.204E-42  Mus musculus
  6k07-assembly1_A  TM=9.768E-01  e=5.217E-34  Homo sapiens
  6k08-assembly1_A  TM=9.764E-01  e=7.783E-34  Homo sapiens
  6kea-assembly4_D  TM=9.633E-01  e=1.411E-31  Escherichia coli K-12
  6ekm-assembly1_A  TM=9.384E-01  e=4.425E-31  Mus musculus

CATH classification: 1.20.58.1280

InterPro domains:
  IPR001126 UmuC domain [PF00817] (420-449)
  IPR001126 UmuC domain [PF00817] (504-620)
  IPR001126 UmuC domain [PS50173] (417-651)
  IPR001357 BRCT domain [PF16589] (48-129)
  IPR001357 BRCT domain [PS50172] (44-131)
  IPR001357 BRCT domain [SM00292] (46-121)
  IPR012112 DNA repair protein Rev1 [PIRSF036573] (1-1248)
  IPR017961 DNA polymerase, Y-family, little finger domain [PF11799] (707-827)
  IPR025527 HUWE1/REV1, ubiquitin-binding motif [PF14377] (933-954)
  IPR025527 HUWE1/REV1, ubiquitin-binding motif [PF14377] (1013-1042)
  IPR031991 DNA repair protein Rev1, C-terminal [PF16727] (1165-1246)
  IPR036420 BRCT domain superfamily [G3DSA:3.40.50.10190] (38-133)
  IPR036420 BRCT domain superfamily [SSF52113] (31-131)
  IPR036775 DNA polymerase, Y-family, little finger domain superfamily [G3DSA:3.30.1490.100] (706-831)
  IPR036775 DNA polymerase, Y-family, little finger domain superfamily [SSF100879] (706-820)
  IPR038401 Rev1, C-terminal domain superfamily [G3DSA:1.20.58.1280] (1143-1240)
  IPR043128 Reverse transcriptase/Diguanylate cyclase domain [G3DSA:3.30.70.270] (378-449)
  IPR043128 Reverse transcriptase/Diguanylate cyclase domain [G3DSA:3.30.70.270] (536-629)
  IPR043502 DNA/RNA polymerase superfamily [SSF56672] (397-701)
  IPR047346 DNA repair protein REV1, ubiquitin-binding motif 1/2 [cd19318] (929-962)

GO terms:
  GO:0043596 nuclear replication fork (C, IDA)
  GO:0005634 nucleus (C, IDA)
  GO:0043130 ubiquitin binding (F, IDA)
  GO:0016446 somatic hypermutation of immunoglobulin genes (P, IDA)
  GO:0017125 deoxycytidyl transferase activity (F, IMP)
  GO:0005515 protein binding (F, IPI)
  GO:0042276 error-prone translesion synthesis (P, IDA)
  GO:0017125 deoxycytidyl transferase activity (F, IDA)

Secondary structure (DSSP, 8-state):
----BTTB-SHHHHHHHHHHHHHH-SS--HHHHHHHHHHHHHHHHTT-HHHHHHHHHHHHHHHHH-S-HHHHHHHHHHHHHHHHHHHHHHSSEE---/-HHHHHHTT-/--EEETTTS-HHHHHHHHHHHHHHHHHHHHHHHTTSS-GGGEEEEEETTEEEEEE--HHHHHHHHHHHHHHHHHHHTT-EEEEEEEEE-TTS-EEEEEEEEEE--SS-EEETTTTTHHHHHHHHHHHHHHHTGGGGSPPPPTT-EEEEEEEESS--HHHHHHT---TTS-EEE--HHHH--SSEEEEEEEEE--SS-EEEEEEEEESS--/-----GGGGEEEESSPPPPHHHHHHHGGG-

Organism: Mus musculus (NCBI:txid10090)